Protein AF-A0A7W9HRI3-F1 (afdb_monomer_lite)

Secondary structure (DSSP, 8-state):
---------PPP----TT--HHHHHHHHHHHHT-HHHHHHHHHHHHHH-GGGHHHHHHHHHHHHHHHHHHHHHHHHHHHHHHHHHHHTTT--S---TTHHHHHHHHHHHTTS-EEHHHHHHHTTT-TTHHHHHT-TTTEEEETTEEEE-HHHHHHHHHHHHHHHHHHHHH-SS-----PPP-SSGGGG--S-SSHHHHHHHH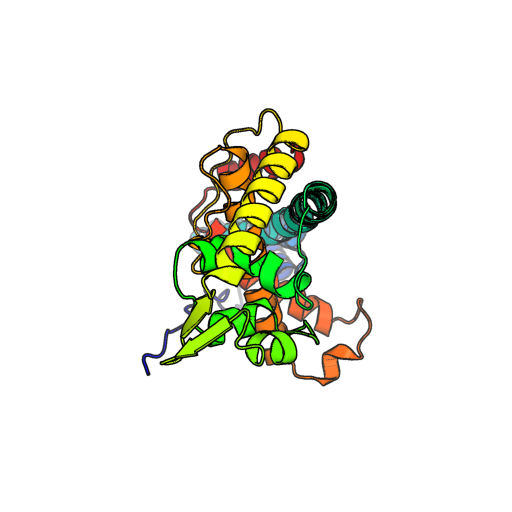HHHHHHHHHHHHHHHHHHH-GGGGGS-TT-HHHHHHHHHHHHHHTGGGTTS-HHHHHHHHHHHHT-

Foldseek 3Di:
DDDDPPPQPDLDPDPDPDADPLQVQLVVCLLLLVLVSNLVSLVVSCVVDVVCNVSSVVSNLLSLLLVLLVLLLVLLVVPQVQLVVQLVVQDDDDDDPPCVLLLLCLQPQLVDWDALVLSCLLCVPPPCSVVQCPDPQAWDADPRIIHGDPVNSVRSLSSLVSSVVSLCVVCVPAPDADFFQDPGRLSSGHSDDDPSSNVNSSSVRLNSQLVNQLVVLDVVVDDVCVPDDCPDSSVSSSSSSSSSRSSVRVSVPDSVSSVVNSVSSVVD

Structure (mmCIF, N/CA/C/O backbone):
data_AF-A0A7W9HRI3-F1
#
_entry.id   AF-A0A7W9HRI3-F1
#
loop_
_atom_site.group_PDB
_atom_site.id
_atom_site.type_symbol
_atom_site.label_atom_id
_atom_site.label_alt_id
_atom_site.label_comp_id
_atom_site.label_asym_id
_atom_site.label_entity_id
_atom_site.label_seq_id
_atom_site.pdbx_PDB_ins_code
_atom_site.Cartn_x
_atom_site.Cartn_y
_atom_site.Cartn_z
_atom_site.occupancy
_atom_site.B_iso_or_equiv
_atom_site.auth_seq_id
_atom_site.auth_comp_id
_atom_site.auth_asym_id
_atom_site.auth_atom_id
_atom_site.pdbx_PDB_model_num
ATOM 1 N N . MET A 1 1 ? -19.113 -16.493 -7.441 1.00 36.66 1 MET A N 1
ATOM 2 C CA . MET A 1 1 ? -17.734 -16.907 -7.778 1.00 36.66 1 MET A CA 1
ATOM 3 C C . MET A 1 1 ? -17.390 -16.339 -9.143 1.00 36.66 1 MET A C 1
ATOM 5 O O . MET A 1 1 ? -17.663 -16.964 -10.157 1.00 36.66 1 MET A O 1
ATOM 9 N N . THR A 1 2 ? -16.882 -15.112 -9.167 1.00 31.69 2 THR A N 1
ATOM 10 C CA . THR A 1 2 ? -16.548 -14.381 -10.394 1.00 31.69 2 THR A CA 1
ATOM 11 C C . THR A 1 2 ? -15.028 -14.337 -10.466 1.00 31.69 2 THR A C 1
ATOM 13 O O . THR A 1 2 ? -14.384 -13.720 -9.624 1.00 31.69 2 THR A O 1
ATOM 16 N N . SER A 1 3 ? -14.457 -15.095 -11.401 1.00 28.81 3 SER A N 1
ATOM 17 C CA . SER A 1 3 ? -13.013 -15.180 -11.622 1.00 28.81 3 SER A CA 1
ATOM 18 C C . SER A 1 3 ? -12.520 -13.859 -12.211 1.00 28.81 3 SER A C 1
ATOM 20 O O . SER A 1 3 ? -12.880 -13.504 -13.332 1.00 28.81 3 SER A O 1
ATOM 22 N N . VAL A 1 4 ? -11.723 -13.116 -11.443 1.00 34.19 4 VAL A N 1
ATOM 23 C CA . VAL A 1 4 ? -10.997 -11.943 -11.935 1.00 34.19 4 VAL A CA 1
ATOM 24 C C . VAL A 1 4 ? -9.776 -12.458 -12.691 1.00 34.19 4 VAL A C 1
ATOM 26 O O . VAL A 1 4 ? -8.845 -12.997 -12.096 1.00 34.19 4 VAL A O 1
ATOM 29 N N . HIS A 1 5 ? -9.796 -12.335 -14.018 1.00 30.67 5 HIS A N 1
ATOM 30 C CA . HIS A 1 5 ? -8.610 -12.529 -14.845 1.00 30.67 5 HIS A CA 1
ATOM 31 C C . HIS A 1 5 ? -7.593 -11.434 -14.512 1.00 30.67 5 HIS A C 1
ATOM 33 O O . HIS A 1 5 ? -7.746 -10.277 -14.896 1.00 30.67 5 HIS A O 1
ATOM 39 N N . SER A 1 6 ? -6.551 -11.815 -13.777 1.00 34.97 6 SER A N 1
ATOM 40 C CA . SER A 1 6 ? -5.343 -11.019 -13.601 1.00 34.97 6 SER A CA 1
ATOM 41 C C . SER A 1 6 ? -4.600 -10.977 -14.937 1.00 34.97 6 SER A C 1
ATOM 43 O O . SER A 1 6 ? -3.830 -11.881 -15.252 1.00 34.97 6 SER A O 1
ATOM 45 N N . SER A 1 7 ? -4.847 -9.952 -15.755 1.00 37.53 7 SER A N 1
ATOM 46 C CA . SER A 1 7 ? -4.026 -9.659 -16.930 1.00 37.53 7 SER A CA 1
ATOM 47 C C . SER A 1 7 ? -2.702 -9.043 -16.468 1.00 37.53 7 SER A C 1
ATOM 49 O O . SER A 1 7 ? -2.492 -7.830 -16.548 1.00 37.53 7 SER A O 1
ATOM 51 N N . GLY A 1 8 ? -1.815 -9.873 -15.918 1.00 39.50 8 GLY A N 1
ATOM 52 C CA . GLY A 1 8 ? -0.405 -9.522 -15.831 1.00 39.50 8 GLY A CA 1
ATOM 53 C C . GLY A 1 8 ? 0.098 -9.324 -17.257 1.00 39.50 8 GLY A C 1
ATOM 54 O O . GLY A 1 8 ? 0.067 -10.260 -18.050 1.00 39.50 8 GLY A O 1
ATOM 55 N N . GLN A 1 9 ? 0.490 -8.102 -17.620 1.00 46.34 9 GLN A N 1
ATOM 56 C CA . GLN A 1 9 ? 1.250 -7.876 -18.849 1.00 46.34 9 GLN A CA 1
ATOM 57 C C . GLN A 1 9 ? 2.615 -8.540 -18.662 1.00 46.34 9 GLN A C 1
ATOM 59 O O . GLN A 1 9 ? 3.546 -7.941 -18.128 1.00 46.34 9 GLN A O 1
ATOM 64 N N . GLU A 1 10 ? 2.701 -9.813 -19.036 1.00 51.59 10 GLU A N 1
ATOM 65 C CA . GLU A 1 10 ? 3.968 -10.503 -19.222 1.00 51.59 10 GLU A CA 1
ATOM 66 C C . GLU A 1 10 ? 4.719 -9.848 -20.384 1.00 51.59 10 GLU A C 1
ATOM 68 O O . GLU A 1 10 ? 4.140 -9.533 -21.427 1.00 51.59 10 GLU A O 1
ATOM 73 N N . VAL A 1 11 ? 6.027 -9.655 -20.215 1.00 52.38 11 VAL A N 1
ATOM 74 C CA . VAL A 1 11 ? 6.910 -9.348 -21.344 1.00 52.38 11 VAL A CA 1
ATOM 75 C C . VAL A 1 11 ? 6.835 -10.543 -22.310 1.00 52.38 11 VAL A C 1
ATOM 77 O O . VAL A 1 11 ? 7.080 -11.668 -21.864 1.00 52.38 11 VAL A O 1
ATOM 80 N N . PRO A 1 12 ? 6.499 -10.351 -23.602 1.00 47.94 12 PRO A N 1
ATOM 81 C CA . PRO A 1 12 ? 6.323 -11.456 -24.542 1.00 47.94 12 PRO A CA 1
ATOM 82 C C . PRO A 1 12 ? 7.569 -12.349 -24.610 1.00 47.94 12 PRO A C 1
ATOM 84 O O . PRO A 1 12 ? 8.671 -11.875 -24.890 1.00 47.94 12 PRO A O 1
ATOM 87 N N . ARG A 1 13 ? 7.396 -13.651 -24.356 1.00 51.19 13 ARG A N 1
ATOM 88 C CA . ARG A 1 13 ? 8.429 -14.687 -24.520 1.00 51.19 13 ARG A CA 1
ATOM 89 C C . ARG A 1 13 ? 8.288 -15.366 -25.885 1.00 51.19 13 ARG A C 1
ATOM 91 O O . ARG A 1 13 ? 7.988 -16.553 -25.959 1.00 51.19 13 ARG A O 1
ATOM 98 N N . GLU A 1 14 ? 8.466 -14.621 -26.971 1.00 48.69 14 GLU A N 1
ATOM 99 C CA . GLU A 1 14 ? 8.704 -15.245 -28.278 1.00 48.69 14 GLU A CA 1
ATOM 100 C C . GLU A 1 14 ? 10.173 -15.680 -28.377 1.00 48.69 14 GLU A C 1
ATOM 102 O O . GLU A 1 14 ? 11.072 -15.024 -27.851 1.00 48.69 14 GLU A O 1
ATOM 107 N N . ILE A 1 15 ? 10.423 -16.832 -29.001 1.00 49.91 15 ILE A N 1
ATOM 108 C CA . ILE A 1 15 ? 11.776 -17.331 -29.276 1.00 49.91 15 ILE A CA 1
ATOM 109 C C . ILE A 1 15 ? 12.336 -16.464 -30.410 1.00 49.91 15 ILE A C 1
ATOM 111 O O . ILE A 1 15 ? 12.066 -16.706 -31.583 1.00 49.91 15 ILE A O 1
ATOM 115 N N . ASP A 1 16 ? 13.042 -15.399 -30.034 1.00 52.06 16 ASP A N 1
ATOM 116 C CA . ASP A 1 16 ? 13.221 -14.221 -30.884 1.00 52.06 16 ASP A CA 1
ATOM 117 C C . ASP A 1 16 ? 14.617 -14.173 -31.532 1.00 52.06 16 ASP A C 1
ATOM 119 O O . ASP A 1 16 ? 15.599 -13.682 -30.963 1.00 52.06 16 ASP A O 1
ATOM 123 N N . ILE A 1 17 ? 14.718 -14.720 -32.745 1.00 51.00 17 ILE A N 1
ATOM 124 C CA . ILE A 1 17 ? 15.903 -14.611 -33.606 1.00 51.00 17 ILE A CA 1
ATOM 125 C C . ILE A 1 17 ? 15.923 -13.183 -34.181 1.00 51.00 17 ILE A C 1
ATOM 127 O O . ILE A 1 17 ? 15.528 -12.962 -35.321 1.00 51.00 17 ILE A O 1
ATOM 131 N N . GLY A 1 18 ? 16.329 -12.195 -33.379 1.00 70.88 18 GLY A N 1
ATOM 132 C CA . GLY A 1 18 ? 16.354 -10.794 -33.826 1.00 70.88 18 GLY A CA 1
ATOM 133 C C . GLY A 1 18 ? 16.528 -9.717 -32.754 1.00 70.88 18 GLY A C 1
ATOM 134 O O . GLY A 1 18 ? 16.772 -8.566 -33.101 1.00 70.88 18 GLY A O 1
ATOM 135 N N . ARG A 1 19 ? 16.442 -10.047 -31.458 1.00 82.44 19 ARG A N 1
ATOM 136 C CA . ARG A 1 19 ? 16.597 -9.045 -30.388 1.00 82.44 19 ARG A CA 1
ATOM 137 C C . ARG A 1 19 ? 18.050 -8.627 -30.182 1.00 82.44 19 ARG A C 1
ATOM 139 O O . ARG A 1 19 ? 18.962 -9.454 -30.213 1.00 82.44 19 ARG A O 1
ATOM 146 N N . SER A 1 20 ? 18.255 -7.341 -29.901 1.00 89.00 20 SER A N 1
ATOM 147 C CA . SER A 1 20 ? 19.578 -6.808 -29.578 1.00 89.00 20 SER A CA 1
ATOM 148 C C . SER A 1 20 ? 20.121 -7.405 -28.265 1.00 89.00 20 SER A C 1
ATOM 150 O O . SER A 1 20 ? 19.350 -7.771 -27.370 1.00 89.00 20 SER A O 1
ATOM 152 N N . PRO A 1 21 ? 21.453 -7.476 -28.084 1.00 92.25 21 PRO A N 1
ATOM 153 C CA . PRO A 1 21 ? 22.048 -7.879 -26.809 1.00 92.25 21 PRO A CA 1
ATOM 154 C C . PRO A 1 21 ? 21.566 -7.031 -25.622 1.00 92.25 21 PRO A C 1
ATOM 156 O O . PRO A 1 21 ? 21.370 -7.564 -24.529 1.00 92.25 21 PRO A O 1
ATOM 159 N N . ALA A 1 22 ? 21.326 -5.732 -25.841 1.00 93.06 22 ALA A N 1
ATOM 160 C CA . ALA A 1 22 ? 20.782 -4.826 -24.832 1.00 93.06 22 ALA A CA 1
ATOM 161 C C . ALA A 1 22 ? 19.367 -5.239 -24.397 1.00 93.06 22 ALA A C 1
ATOM 163 O O . ALA A 1 22 ? 19.086 -5.276 -23.202 1.00 93.06 22 ALA A O 1
ATOM 164 N N . TRP A 1 23 ? 18.504 -5.646 -25.334 1.00 93.50 23 TRP A N 1
ATOM 165 C CA . TRP A 1 23 ? 17.169 -6.153 -25.007 1.00 93.50 23 TRP A CA 1
ATOM 166 C C . TRP A 1 23 ? 17.226 -7.389 -24.102 1.00 93.50 23 TRP A C 1
ATOM 168 O O . TRP A 1 23 ? 16.576 -7.434 -23.057 1.00 93.50 23 TRP A O 1
ATOM 178 N N . LEU A 1 24 ? 18.041 -8.382 -24.473 1.00 93.75 24 LEU A N 1
ATOM 179 C CA . LEU A 1 24 ? 18.195 -9.619 -23.698 1.00 93.75 24 LEU A CA 1
ATOM 180 C C . LEU A 1 24 ? 18.782 -9.354 -22.304 1.00 93.75 24 LEU A C 1
ATOM 182 O O . LEU A 1 24 ? 18.390 -9.997 -21.328 1.00 93.75 24 LEU A O 1
ATOM 186 N N . ALA A 1 25 ? 19.707 -8.395 -22.195 1.00 95.44 25 ALA A N 1
ATOM 187 C CA . ALA A 1 25 ? 20.228 -7.943 -20.911 1.00 95.44 25 ALA A CA 1
ATOM 188 C C . ALA A 1 25 ? 19.129 -7.286 -20.060 1.00 95.44 25 ALA A C 1
ATOM 190 O O . ALA A 1 25 ? 18.996 -7.625 -18.885 1.00 95.44 25 ALA A O 1
ATOM 191 N N . GLY A 1 26 ? 18.301 -6.421 -20.653 1.00 95.69 26 GLY A N 1
ATOM 192 C CA . GLY A 1 26 ? 17.166 -5.789 -19.978 1.00 95.69 26 GLY A CA 1
ATOM 193 C C . GLY A 1 26 ? 16.162 -6.805 -19.445 1.00 95.69 26 GLY A C 1
ATOM 194 O O . GLY A 1 26 ? 15.811 -6.755 -18.268 1.00 95.69 26 GLY A O 1
ATOM 195 N N . GLN A 1 27 ? 15.780 -7.793 -20.260 1.00 95.25 27 GLN A N 1
ATOM 196 C CA . GLN A 1 27 ? 14.871 -8.864 -19.845 1.00 95.25 27 GLN A CA 1
ATOM 197 C C . GLN A 1 27 ? 15.439 -9.674 -18.677 1.00 95.25 27 GLN A C 1
ATOM 199 O O . GLN A 1 27 ? 14.740 -9.910 -17.696 1.00 95.25 27 GLN A O 1
ATOM 204 N N . ARG A 1 28 ? 16.727 -10.036 -18.730 1.00 95.62 28 ARG A N 1
ATOM 205 C CA . ARG A 1 28 ? 17.387 -10.748 -17.628 1.00 95.62 28 ARG A CA 1
ATOM 206 C C . ARG A 1 28 ? 17.357 -9.941 -16.330 1.00 95.62 28 ARG A C 1
ATOM 208 O O . ARG A 1 28 ? 17.013 -10.487 -15.288 1.00 95.62 28 ARG A O 1
ATOM 215 N N . ARG A 1 29 ? 17.698 -8.650 -16.384 1.00 96.62 29 ARG A N 1
ATOM 216 C CA . ARG A 1 29 ? 17.666 -7.771 -15.203 1.00 96.62 29 ARG A CA 1
ATOM 217 C C . ARG A 1 29 ? 16.254 -7.596 -14.660 1.00 96.62 29 ARG A C 1
ATOM 219 O O . ARG A 1 29 ? 16.061 -7.625 -13.450 1.00 96.62 29 ARG A O 1
ATOM 226 N N . TYR A 1 30 ? 15.269 -7.492 -15.546 1.00 96.31 30 TYR A N 1
ATOM 227 C CA . TYR A 1 30 ? 13.862 -7.446 -15.171 1.00 96.31 30 TYR A CA 1
ATOM 228 C C . TYR A 1 30 ? 13.420 -8.744 -14.481 1.00 96.31 30 TYR A C 1
ATOM 230 O O . TYR A 1 30 ? 12.713 -8.710 -13.477 1.00 96.31 30 TYR A O 1
ATOM 238 N N . ASP A 1 31 ? 13.862 -9.904 -14.966 1.00 94.25 31 ASP A N 1
ATOM 239 C CA . ASP A 1 31 ? 13.573 -11.196 -14.338 1.00 94.25 31 ASP A CA 1
ATOM 240 C C . ASP A 1 31 ? 14.228 -11.330 -12.952 1.00 94.25 31 ASP A C 1
ATOM 242 O O . ASP A 1 31 ? 13.607 -11.865 -12.031 1.00 94.25 31 ASP A O 1
ATOM 246 N N . GLU A 1 32 ? 15.441 -10.790 -12.794 1.00 93.75 32 GLU A N 1
ATOM 247 C CA . GLU A 1 32 ? 16.213 -10.749 -11.543 1.00 93.75 32 GLU A CA 1
ATOM 248 C C . GLU A 1 32 ? 15.683 -9.742 -10.505 1.00 93.75 32 GLU A C 1
ATOM 250 O O . GLU A 1 32 ? 16.091 -9.812 -9.344 1.00 93.75 32 GLU A O 1
ATOM 255 N N . GLY A 1 33 ? 14.798 -8.822 -10.900 1.00 95.50 33 GLY A N 1
ATOM 256 C CA . GLY A 1 33 ? 14.315 -7.732 -10.045 1.00 95.50 33 GLY A CA 1
ATOM 257 C C . GLY A 1 33 ? 15.259 -6.527 -9.952 1.00 95.50 33 GLY A C 1
ATOM 258 O O . GLY A 1 33 ? 15.063 -5.652 -9.114 1.00 95.50 33 GLY A O 1
ATOM 259 N N . ASP A 1 34 ? 16.280 -6.450 -10.809 1.00 96.50 34 ASP A N 1
ATOM 260 C CA . ASP A 1 34 ? 17.172 -5.291 -10.901 1.00 96.50 34 ASP A CA 1
ATOM 261 C C . ASP A 1 34 ? 16.561 -4.237 -11.836 1.00 96.50 34 ASP A C 1
ATOM 263 O O . ASP A 1 34 ? 16.918 -4.095 -13.010 1.00 96.50 34 ASP A O 1
ATOM 267 N N . TRP A 1 35 ? 15.562 -3.525 -11.313 1.00 97.94 35 TRP A N 1
ATOM 268 C CA . TRP A 1 35 ? 14.686 -2.660 -12.101 1.00 97.94 35 TRP A CA 1
ATOM 269 C C . TRP A 1 35 ? 15.412 -1.503 -12.786 1.00 97.94 35 TRP A C 1
ATOM 271 O O . TRP A 1 35 ? 15.126 -1.197 -13.943 1.00 97.94 35 TRP A O 1
ATOM 281 N N . ARG A 1 36 ? 16.381 -0.875 -12.108 1.00 97.50 36 ARG A N 1
ATOM 282 C CA . ARG A 1 36 ? 17.138 0.255 -12.671 1.00 97.50 36 ARG A CA 1
ATOM 283 C C . ARG A 1 36 ? 18.148 -0.205 -13.721 1.00 97.50 36 ARG A C 1
ATOM 285 O O . ARG A 1 36 ? 18.306 0.479 -14.733 1.00 97.50 36 ARG A O 1
ATOM 292 N N . ALA A 1 37 ? 18.773 -1.373 -13.548 1.00 97.56 37 ALA A N 1
ATOM 293 C CA . ALA A 1 37 ? 19.600 -1.951 -14.606 1.00 97.56 37 ALA A CA 1
ATOM 294 C C . ALA A 1 37 ? 18.755 -2.392 -15.813 1.00 97.56 37 ALA A C 1
ATOM 296 O O . ALA A 1 37 ? 19.165 -2.178 -16.955 1.00 97.56 37 ALA A O 1
ATOM 297 N N . ALA A 1 38 ? 17.566 -2.958 -15.581 1.00 97.69 38 ALA A N 1
ATOM 298 C CA . ALA A 1 38 ? 16.626 -3.305 -16.646 1.00 97.69 38 ALA A CA 1
ATOM 299 C C . ALA A 1 38 ? 16.212 -2.068 -17.454 1.00 97.69 38 ALA A C 1
ATOM 301 O O . ALA A 1 38 ? 16.316 -2.068 -18.678 1.00 97.69 38 ALA A O 1
ATOM 302 N N . GLU A 1 39 ? 15.826 -0.990 -16.766 1.00 96.75 39 GLU A N 1
ATOM 303 C CA . GLU A 1 39 ? 15.472 0.293 -17.377 1.00 96.75 39 GLU A CA 1
ATOM 304 C C . GLU A 1 39 ? 16.615 0.844 -18.246 1.00 96.75 39 GLU A C 1
ATOM 306 O O . GLU A 1 39 ? 16.395 1.248 -19.389 1.00 96.75 39 GLU A O 1
ATOM 311 N N . HIS A 1 40 ? 17.850 0.825 -17.735 1.00 96.88 40 HIS A N 1
ATOM 312 C CA . HIS A 1 40 ? 19.025 1.260 -18.491 1.00 96.88 40 HIS A CA 1
ATOM 313 C C . HIS A 1 40 ? 19.201 0.459 -19.789 1.00 96.88 40 HIS A C 1
ATOM 315 O O . HIS A 1 40 ? 19.328 1.049 -20.859 1.00 96.88 40 HIS A O 1
ATOM 321 N N . HIS A 1 41 ? 19.142 -0.871 -19.712 1.00 96.56 41 HIS A N 1
ATOM 322 C CA . HIS A 1 41 ? 19.304 -1.735 -20.878 1.00 96.56 41 HIS A CA 1
ATOM 323 C C . HIS A 1 41 ? 18.166 -1.608 -21.897 1.00 96.56 41 HIS A C 1
ATOM 325 O O . HIS A 1 41 ? 18.434 -1.601 -23.098 1.00 96.56 41 HIS A O 1
ATOM 331 N N . PHE A 1 42 ? 16.913 -1.465 -21.454 1.00 95.31 42 PHE A N 1
ATOM 332 C CA . PHE A 1 42 ? 15.792 -1.232 -22.369 1.00 95.31 42 PHE A CA 1
ATOM 333 C C . PHE A 1 42 ? 15.896 0.119 -23.078 1.00 95.31 42 PHE A C 1
ATOM 335 O O . PHE A 1 42 ? 15.584 0.201 -24.264 1.00 95.31 42 PHE A O 1
ATOM 342 N N . ARG A 1 43 ? 16.401 1.158 -22.399 1.00 94.75 43 ARG A N 1
ATOM 343 C CA . ARG A 1 43 ? 16.689 2.452 -23.031 1.00 94.75 43 ARG A CA 1
ATOM 344 C C . ARG A 1 43 ? 17.748 2.318 -24.127 1.00 94.75 43 ARG A C 1
ATOM 346 O O . ARG A 1 43 ? 17.509 2.772 -25.238 1.00 94.75 43 ARG A O 1
ATOM 353 N N . THR A 1 44 ? 18.860 1.636 -23.851 1.00 94.06 44 THR A N 1
ATOM 354 C CA . THR A 1 44 ? 19.891 1.366 -24.868 1.00 94.06 44 THR A CA 1
ATOM 355 C C . THR A 1 44 ? 19.327 0.562 -26.042 1.00 94.06 44 THR A C 1
ATOM 357 O O . THR A 1 44 ? 19.565 0.896 -27.196 1.00 94.06 44 THR A O 1
ATOM 360 N N . ALA A 1 45 ? 18.507 -0.459 -25.774 1.00 92.31 45 ALA A N 1
ATOM 361 C CA . ALA A 1 45 ? 17.896 -1.264 -26.831 1.00 92.31 45 ALA A CA 1
ATOM 362 C C . ALA A 1 45 ? 16.970 -0.449 -27.755 1.00 92.31 45 ALA A C 1
ATOM 364 O O . ALA A 1 45 ? 16.922 -0.721 -28.952 1.00 92.31 45 ALA A O 1
ATOM 365 N N . LEU A 1 46 ? 16.251 0.541 -27.213 1.00 91.75 46 LEU A N 1
ATOM 366 C CA . LEU A 1 46 ? 15.403 1.459 -27.982 1.00 91.75 46 LEU A CA 1
ATOM 367 C C . LEU A 1 46 ? 16.197 2.387 -28.908 1.00 91.75 46 LEU A C 1
ATOM 369 O O . LEU A 1 46 ? 15.693 2.763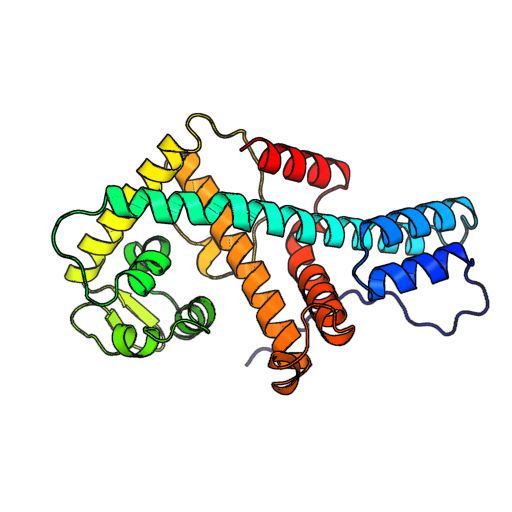 -29.966 1.00 91.75 46 LEU A O 1
ATOM 373 N N . GLU A 1 47 ? 17.402 2.778 -28.498 1.00 89.75 47 GLU A N 1
ATOM 374 C CA . GLU A 1 47 ? 18.308 3.602 -29.302 1.00 89.75 47 GLU A CA 1
ATOM 375 C C . GLU A 1 47 ? 18.904 2.793 -30.467 1.00 89.75 47 GLU A C 1
ATOM 377 O O . GLU A 1 47 ? 19.010 3.312 -31.580 1.00 89.75 47 GLU A O 1
ATOM 382 N N . ASP A 1 48 ? 19.223 1.516 -30.227 1.00 87.50 48 ASP A N 1
ATOM 383 C CA . ASP A 1 48 ? 19.867 0.621 -31.198 1.00 87.50 48 ASP A CA 1
ATOM 384 C C . ASP A 1 48 ? 18.907 0.051 -32.261 1.00 87.50 48 ASP A C 1
ATOM 386 O O . ASP A 1 48 ? 19.316 -0.176 -33.402 1.00 87.50 48 ASP A O 1
ATOM 390 N N . ASP A 1 49 ? 17.641 -0.201 -31.909 1.00 82.38 49 ASP A N 1
ATOM 391 C CA . ASP A 1 49 ? 16.633 -0.768 -32.818 1.00 82.38 49 ASP A CA 1
ATOM 392 C C . ASP A 1 49 ? 15.290 -0.013 -32.750 1.00 82.38 49 ASP A C 1
ATOM 394 O O . ASP A 1 49 ? 14.348 -0.426 -32.057 1.00 82.38 49 ASP A O 1
ATOM 398 N N . PRO A 1 50 ? 15.144 1.071 -33.536 1.00 74.88 50 PRO A N 1
ATOM 399 C CA . PRO A 1 50 ? 13.890 1.812 -33.636 1.00 74.88 50 PRO A CA 1
ATOM 400 C C . PRO A 1 50 ? 12.711 0.975 -34.162 1.00 74.88 50 PRO A C 1
ATOM 402 O O . PRO A 1 50 ? 11.559 1.353 -33.944 1.00 74.88 50 PRO A O 1
ATOM 405 N N . GLY A 1 51 ? 12.965 -0.154 -34.839 1.00 75.88 51 GLY A N 1
ATOM 406 C CA . GLY A 1 51 ? 11.923 -1.063 -35.329 1.00 75.88 51 GLY A CA 1
ATOM 407 C C . GLY A 1 51 ? 11.135 -1.733 -34.199 1.00 75.88 51 GLY A C 1
ATOM 408 O O . GLY A 1 51 ? 9.964 -2.067 -34.375 1.00 75.88 51 GLY A O 1
ATOM 409 N N . SER A 1 52 ? 11.736 -1.834 -33.010 1.00 81.31 52 SER A N 1
ATOM 410 C CA . SER A 1 52 ? 11.142 -2.413 -31.801 1.00 81.31 52 SER A CA 1
ATOM 411 C C . SER A 1 52 ? 10.532 -1.375 -30.846 1.00 81.31 52 SER A C 1
ATOM 413 O O . SER A 1 52 ? 10.198 -1.711 -29.704 1.00 81.31 52 SER A O 1
ATOM 415 N N . ARG A 1 53 ? 10.356 -0.119 -31.287 1.00 86.00 53 ARG A N 1
ATOM 416 C CA . ARG A 1 53 ? 10.029 1.029 -30.422 1.00 86.00 53 ARG A CA 1
ATOM 417 C C . ARG A 1 53 ? 8.852 0.798 -29.472 1.00 86.00 53 ARG A C 1
ATOM 419 O O . ARG A 1 53 ? 9.004 0.996 -28.275 1.00 86.00 53 ARG A O 1
ATOM 426 N N . ALA A 1 54 ? 7.713 0.319 -29.970 1.00 85.88 54 ALA A N 1
ATOM 427 C CA . ALA A 1 54 ? 6.530 0.114 -29.129 1.00 85.88 54 ALA A CA 1
ATOM 428 C C . ALA A 1 54 ? 6.765 -0.926 -28.013 1.00 85.88 54 ALA A C 1
ATOM 430 O O . ALA A 1 54 ? 6.342 -0.731 -26.876 1.00 85.88 54 ALA A O 1
ATOM 431 N N . SER A 1 55 ? 7.471 -2.022 -28.318 1.00 87.25 55 SER A N 1
ATOM 432 C CA . SER A 1 55 ? 7.799 -3.053 -27.321 1.00 87.25 55 SER A CA 1
ATOM 433 C C . SER A 1 55 ? 8.840 -2.564 -26.315 1.00 87.25 55 SER A C 1
ATOM 435 O O . SER A 1 55 ? 8.737 -2.875 -25.131 1.00 87.25 55 SER A O 1
ATOM 437 N N . GLY A 1 56 ? 9.827 -1.784 -26.765 1.00 90.31 56 GLY A N 1
ATOM 438 C CA . GLY A 1 56 ? 10.838 -1.201 -25.883 1.00 90.31 56 GLY A CA 1
ATOM 439 C C . GLY A 1 56 ? 10.293 -0.110 -24.976 1.00 90.31 56 GLY A C 1
ATOM 440 O O . GLY A 1 56 ? 10.649 -0.093 -23.805 1.00 90.31 56 GLY A O 1
ATOM 441 N N . GLU A 1 57 ? 9.392 0.745 -25.461 1.00 93.75 57 GLU A N 1
ATOM 442 C CA . GLU A 1 57 ? 8.739 1.765 -24.635 1.00 93.75 57 GLU A CA 1
ATOM 443 C C . GLU A 1 57 ? 7.892 1.106 -23.537 1.00 93.75 57 GLU A C 1
ATOM 445 O O . GLU A 1 57 ? 7.979 1.506 -22.378 1.00 93.75 57 GLU A O 1
ATOM 450 N N . LEU A 1 58 ? 7.161 0.033 -23.867 1.00 95.00 58 LEU A N 1
ATOM 451 C CA . LEU A 1 58 ? 6.407 -0.746 -22.883 1.00 95.00 58 LEU A CA 1
ATOM 452 C C . LEU A 1 58 ? 7.320 -1.428 -21.850 1.00 95.00 58 LEU A C 1
ATOM 454 O O . LEU A 1 58 ? 7.037 -1.373 -20.655 1.00 95.00 58 LEU A O 1
ATOM 458 N N . ALA A 1 59 ? 8.410 -2.067 -22.286 1.00 95.38 59 ALA A N 1
ATOM 459 C CA . ALA A 1 59 ? 9.353 -2.729 -21.382 1.00 95.38 59 ALA A CA 1
ATOM 460 C C . ALA A 1 59 ? 10.071 -1.726 -20.462 1.00 95.38 59 ALA A C 1
ATOM 462 O O . ALA A 1 59 ? 10.237 -1.981 -19.266 1.00 95.38 59 ALA A O 1
ATOM 463 N N . LEU A 1 60 ? 10.447 -0.566 -21.007 1.00 95.94 60 LEU A N 1
ATOM 464 C CA . LEU A 1 60 ? 11.050 0.534 -20.266 1.00 95.94 60 LEU A CA 1
ATOM 465 C C . LEU A 1 60 ? 10.089 1.085 -19.206 1.00 95.94 60 LEU A C 1
ATOM 467 O O . LEU A 1 60 ? 10.480 1.223 -18.046 1.00 95.94 60 LEU A O 1
ATOM 471 N N . ASP A 1 61 ? 8.833 1.356 -19.577 1.00 97.62 61 ASP A N 1
ATOM 472 C CA . ASP A 1 61 ? 7.819 1.830 -18.632 1.00 97.62 61 ASP A CA 1
ATOM 473 C C . ASP A 1 61 ? 7.524 0.791 -17.541 1.00 97.62 61 ASP A C 1
ATOM 475 O O . ASP A 1 61 ? 7.479 1.133 -16.358 1.00 97.62 61 ASP A O 1
ATOM 479 N N . ALA A 1 62 ? 7.411 -0.489 -17.908 1.00 97.88 62 ALA A N 1
ATOM 480 C CA . ALA A 1 62 ? 7.196 -1.572 -16.955 1.00 97.88 62 ALA A CA 1
ATOM 481 C C . ALA A 1 62 ? 8.352 -1.694 -15.947 1.00 97.88 62 ALA A C 1
ATOM 483 O O . ALA A 1 62 ? 8.103 -1.848 -14.749 1.00 97.88 62 ALA A O 1
ATOM 484 N N . ALA A 1 63 ? 9.607 -1.603 -16.405 1.00 98.38 63 ALA A N 1
ATOM 485 C CA . ALA A 1 63 ? 10.780 -1.595 -15.530 1.00 98.38 63 ALA A CA 1
ATOM 486 C C . ALA A 1 63 ? 10.773 -0.382 -14.591 1.00 98.38 63 ALA A C 1
ATOM 488 O O . ALA A 1 63 ? 10.994 -0.533 -13.389 1.00 98.38 63 ALA A O 1
ATOM 489 N N . ASN A 1 64 ? 10.441 0.801 -15.111 1.00 98.56 64 ASN A N 1
ATOM 490 C CA . ASN A 1 64 ? 10.345 2.016 -14.314 1.00 98.56 64 ASN A CA 1
ATOM 491 C C . ASN A 1 64 ? 9.234 1.928 -13.248 1.00 98.56 64 ASN A C 1
ATOM 493 O O . ASN A 1 64 ? 9.480 2.275 -12.097 1.00 98.56 64 ASN A O 1
ATOM 497 N N . ALA A 1 65 ? 8.053 1.392 -13.579 1.00 98.50 65 ALA A N 1
ATOM 498 C CA . ALA A 1 65 ? 6.960 1.194 -12.623 1.00 98.50 65 ALA A CA 1
ATOM 499 C C . ALA A 1 65 ? 7.337 0.217 -11.495 1.00 98.50 65 ALA A C 1
ATOM 501 O O . ALA A 1 65 ? 6.979 0.442 -10.336 1.00 98.50 65 ALA A O 1
ATOM 502 N N . CYS A 1 66 ? 8.079 -0.852 -11.813 1.00 98.69 66 CYS A N 1
ATOM 503 C CA . CYS A 1 66 ? 8.593 -1.792 -10.810 1.00 98.69 66 CYS A CA 1
ATOM 504 C C . CYS A 1 66 ? 9.658 -1.135 -9.923 1.00 98.69 66 CYS A C 1
ATOM 506 O O . CYS A 1 66 ? 9.611 -1.286 -8.703 1.00 98.69 66 CYS A O 1
ATOM 508 N N . ALA A 1 67 ? 10.554 -0.330 -10.506 1.00 98.50 67 ALA A N 1
ATOM 509 C CA . ALA A 1 67 ? 11.516 0.457 -9.740 1.00 98.50 67 ALA A CA 1
ATOM 510 C C . ALA A 1 67 ? 10.811 1.419 -8.771 1.00 98.50 67 ALA A C 1
ATOM 512 O O . ALA A 1 67 ? 11.184 1.505 -7.604 1.00 98.50 67 ALA A O 1
ATOM 513 N N . THR A 1 68 ? 9.750 2.095 -9.225 1.00 98.56 68 THR A N 1
ATOM 514 C CA . THR A 1 68 ? 8.914 2.944 -8.369 1.00 98.56 68 THR A CA 1
ATOM 515 C C . THR A 1 68 ? 8.281 2.147 -7.235 1.00 98.56 68 THR A C 1
ATOM 517 O O . THR A 1 68 ? 8.358 2.586 -6.093 1.00 98.56 68 THR A O 1
ATOM 520 N N . ALA A 1 69 ? 7.706 0.971 -7.506 1.00 98.50 69 ALA A N 1
ATOM 521 C CA . ALA A 1 69 ? 7.123 0.130 -6.460 1.00 98.50 69 ALA A CA 1
ATOM 522 C C . ALA A 1 69 ? 8.150 -0.258 -5.385 1.00 98.50 69 ALA A C 1
ATOM 524 O O . ALA A 1 69 ? 7.860 -0.136 -4.192 1.00 98.50 69 ALA A O 1
ATOM 525 N N . ALA A 1 70 ? 9.350 -0.668 -5.803 1.00 98.31 70 ALA A N 1
ATOM 526 C CA . ALA A 1 70 ? 10.445 -1.028 -4.907 1.00 98.31 70 ALA A CA 1
ATOM 527 C C . ALA A 1 70 ? 10.923 0.170 -4.066 1.00 98.31 70 ALA A C 1
ATOM 529 O O . ALA A 1 70 ? 11.080 0.059 -2.851 1.00 98.31 70 ALA A O 1
ATOM 530 N N . GLU A 1 71 ? 11.109 1.337 -4.685 1.00 98.44 71 GLU A N 1
ATOM 531 C CA . GLU A 1 71 ? 11.556 2.550 -3.990 1.00 98.44 71 GLU A CA 1
ATOM 532 C C . GLU A 1 71 ? 10.496 3.082 -3.021 1.00 98.44 71 GLU A C 1
ATOM 534 O O . GLU A 1 71 ? 10.812 3.398 -1.875 1.00 98.44 71 GLU A O 1
ATOM 539 N N . VAL A 1 72 ? 9.226 3.111 -3.435 1.00 98.50 72 VAL A N 1
ATOM 540 C CA . VAL A 1 72 ? 8.112 3.483 -2.556 1.00 98.50 72 VAL A CA 1
ATOM 541 C C . VAL A 1 72 ? 8.025 2.518 -1.376 1.00 98.50 72 VAL A C 1
ATOM 543 O O . VAL A 1 72 ? 7.819 2.968 -0.255 1.00 98.50 72 VAL A O 1
ATOM 546 N N . ALA A 1 73 ? 8.234 1.212 -1.568 1.00 98.25 73 ALA A N 1
ATOM 547 C CA . ALA A 1 73 ? 8.195 0.239 -0.474 1.00 98.25 73 ALA A CA 1
ATOM 548 C C . ALA A 1 73 ? 9.175 0.571 0.665 1.00 98.25 73 ALA A C 1
ATOM 550 O O . ALA A 1 73 ? 8.818 0.440 1.841 1.00 98.25 73 ALA A O 1
ATOM 551 N N . VAL A 1 74 ? 10.381 1.036 0.321 1.00 98.25 74 VAL A N 1
ATOM 552 C CA . VAL A 1 74 ? 11.382 1.498 1.295 1.00 98.25 74 VAL A CA 1
ATOM 553 C C . VAL A 1 74 ? 10.843 2.692 2.082 1.00 98.25 74 VAL A C 1
ATOM 555 O O . VAL A 1 74 ? 10.869 2.682 3.316 1.00 98.25 74 VAL A O 1
ATOM 558 N N . GLU A 1 75 ? 10.279 3.683 1.390 1.00 98.50 75 GLU A N 1
ATOM 559 C CA . GLU A 1 75 ? 9.708 4.867 2.037 1.00 98.50 75 GLU A CA 1
ATOM 560 C C . GLU A 1 75 ? 8.491 4.522 2.905 1.00 98.50 75 GLU A C 1
ATOM 562 O O . GLU A 1 75 ? 8.374 5.015 4.023 1.00 98.50 75 GLU A O 1
ATOM 567 N N . LEU A 1 76 ? 7.622 3.604 2.477 1.00 98.19 76 LEU A N 1
ATOM 568 C CA . LEU A 1 76 ? 6.491 3.134 3.284 1.00 98.19 76 LEU A CA 1
ATOM 569 C C . LEU A 1 76 ? 6.955 2.483 4.593 1.00 98.19 76 LEU A C 1
ATOM 571 O O . LEU A 1 76 ? 6.360 2.717 5.649 1.00 98.19 76 LEU A O 1
ATOM 575 N N . HIS A 1 77 ? 8.030 1.689 4.547 1.00 97.75 77 HIS A N 1
ATOM 576 C CA . HIS A 1 77 ? 8.627 1.095 5.744 1.00 97.75 77 HIS A CA 1
ATOM 577 C C . HIS A 1 77 ? 9.274 2.145 6.658 1.00 97.75 77 HIS A C 1
ATOM 579 O O . HIS A 1 77 ? 9.277 1.982 7.879 1.00 97.75 77 HIS A O 1
ATOM 585 N N . ARG A 1 78 ? 9.790 3.237 6.089 1.00 98.19 78 ARG A N 1
ATOM 586 C CA . ARG A 1 78 ? 10.352 4.359 6.845 1.00 98.19 78 ARG A CA 1
ATOM 587 C C . ARG A 1 78 ? 9.269 5.224 7.493 1.00 98.19 78 ARG A C 1
ATOM 589 O O . ARG A 1 78 ? 9.435 5.606 8.646 1.00 98.19 78 ARG A O 1
ATOM 596 N N . LEU A 1 79 ? 8.176 5.504 6.783 1.00 98.25 79 LEU A N 1
ATOM 597 C CA . LEU A 1 79 ? 7.181 6.524 7.135 1.00 98.25 79 LEU A CA 1
ATOM 598 C C . LEU A 1 79 ? 6.039 6.006 8.021 1.00 98.25 79 LEU A C 1
ATOM 600 O O . LEU A 1 79 ? 5.634 6.689 8.960 1.00 98.25 79 LEU A O 1
ATOM 604 N N . VAL A 1 80 ? 5.524 4.797 7.774 1.00 97.94 80 VAL A N 1
ATOM 605 C CA . VAL A 1 80 ? 4.333 4.285 8.484 1.00 97.94 80 VAL A CA 1
ATOM 606 C C . VAL A 1 80 ? 4.633 3.862 9.936 1.00 97.94 80 VAL A C 1
ATOM 608 O O . VAL A 1 80 ? 3.922 4.295 10.847 1.00 97.94 80 VAL A O 1
ATOM 611 N N . PRO A 1 81 ? 5.674 3.053 10.228 1.00 97.56 81 PRO A N 1
ATOM 612 C CA . PRO A 1 81 ? 5.935 2.584 11.591 1.00 97.56 81 PRO A CA 1
ATOM 613 C C . PRO A 1 81 ? 6.202 3.681 12.642 1.00 97.56 81 PRO A C 1
ATOM 615 O O . PRO A 1 81 ? 5.755 3.506 13.778 1.00 97.56 81 PRO A O 1
ATOM 618 N N . PRO A 1 82 ? 6.904 4.798 12.347 1.00 98.06 82 PRO A N 1
ATOM 619 C CA . PRO A 1 82 ? 7.046 5.900 13.297 1.00 98.06 82 PRO A CA 1
ATOM 620 C C . PRO A 1 82 ? 5.720 6.469 13.804 1.00 98.06 82 PRO A C 1
ATOM 622 O O . PRO A 1 82 ? 5.614 6.707 15.006 1.00 98.06 82 PRO A O 1
ATOM 625 N N . VAL A 1 83 ? 4.709 6.622 12.939 1.00 98.00 83 VAL A N 1
ATOM 626 C CA . VAL A 1 83 ? 3.383 7.122 13.343 1.00 98.00 83 VAL A CA 1
ATOM 627 C C . VAL A 1 83 ? 2.744 6.178 14.358 1.00 98.00 83 VAL A C 1
ATOM 629 O O . VAL A 1 83 ? 2.321 6.629 15.418 1.00 98.00 83 VAL A O 1
ATOM 632 N N . HIS A 1 84 ? 2.756 4.865 14.100 1.00 96.25 84 HIS A N 1
ATOM 633 C CA . HIS A 1 84 ? 2.240 3.865 15.046 1.00 96.25 84 HIS A CA 1
ATOM 634 C C . HIS A 1 84 ? 3.008 3.849 16.379 1.00 96.25 84 HIS A C 1
ATOM 636 O O . HIS A 1 84 ? 2.423 3.722 17.453 1.00 96.25 84 HIS A O 1
ATOM 642 N N . ARG A 1 85 ? 4.340 3.985 16.341 1.00 96.50 85 ARG A N 1
ATOM 643 C CA . ARG A 1 85 ? 5.151 4.023 17.571 1.00 96.50 85 ARG A CA 1
ATOM 644 C C . ARG A 1 85 ? 4.887 5.281 18.392 1.00 96.50 85 ARG A C 1
ATOM 646 O O . ARG A 1 85 ? 4.873 5.212 19.620 1.00 96.50 85 ARG A O 1
ATOM 653 N N . LEU A 1 86 ? 4.723 6.426 17.731 1.00 97.62 86 LEU A N 1
ATOM 654 C CA . LEU A 1 86 ? 4.455 7.692 18.401 1.00 97.62 86 LEU A CA 1
ATOM 655 C C . LEU A 1 86 ? 3.022 7.739 18.947 1.00 97.62 86 LEU A C 1
ATOM 657 O O . LEU A 1 86 ? 2.839 8.148 20.093 1.00 97.62 86 LEU A O 1
ATOM 661 N N . SER A 1 87 ? 2.031 7.245 18.196 1.00 97.06 87 SER A N 1
ATOM 662 C CA . SER A 1 87 ? 0.622 7.235 18.615 1.00 97.06 87 SER A CA 1
ATOM 663 C C . SER A 1 87 ? 0.401 6.463 19.915 1.00 97.06 87 SER A C 1
ATOM 665 O O . SER A 1 87 ? -0.385 6.891 20.758 1.00 97.06 87 SER A O 1
ATOM 667 N N . ALA A 1 88 ? 1.170 5.396 20.159 1.00 94.31 88 ALA A N 1
ATOM 668 C CA . ALA A 1 88 ? 1.120 4.636 21.408 1.00 94.31 88 ALA A CA 1
ATOM 669 C C . ALA A 1 88 ? 1.352 5.495 22.672 1.00 94.31 88 ALA A C 1
ATOM 671 O O . ALA A 1 88 ? 0.894 5.125 23.756 1.00 94.31 88 ALA A O 1
ATOM 672 N N . ARG A 1 89 ? 2.034 6.647 22.549 1.00 95.50 89 ARG A N 1
ATOM 673 C CA . ARG A 1 89 ? 2.248 7.613 23.644 1.00 95.50 89 ARG A CA 1
ATOM 674 C C . ARG A 1 89 ? 1.027 8.489 23.929 1.00 95.50 89 ARG A C 1
ATOM 676 O O . ARG A 1 89 ? 0.944 9.062 25.010 1.00 95.50 89 ARG A O 1
ATOM 683 N N . TYR A 1 90 ? 0.104 8.600 22.976 1.00 95.88 90 TYR A N 1
ATOM 684 C CA . TYR A 1 90 ? -1.128 9.384 23.099 1.00 95.88 90 TYR A CA 1
ATOM 685 C C . TYR A 1 90 ? -2.322 8.549 23.569 1.00 95.88 90 TYR A C 1
ATOM 687 O O . TYR A 1 90 ? -3.319 9.110 24.025 1.00 95.88 90 TYR A O 1
ATOM 695 N N . LEU A 1 91 ? -2.207 7.218 23.531 1.00 95.00 91 LEU A N 1
ATOM 696 C CA . LEU A 1 91 ? -3.221 6.311 24.061 1.00 95.00 91 LEU A CA 1
ATOM 697 C C . LEU A 1 91 ? -3.303 6.393 25.589 1.00 95.00 91 LEU A C 1
ATOM 699 O O . LEU A 1 91 ? -2.313 6.184 26.296 1.00 95.00 91 LEU A O 1
ATOM 703 N N . HIS A 1 92 ? -4.513 6.592 26.093 1.00 92.31 92 HIS A N 1
ATOM 704 C CA . HIS A 1 92 ? -4.837 6.695 27.513 1.00 92.31 92 HIS A CA 1
ATOM 705 C C . HIS A 1 92 ? -6.055 5.816 27.851 1.00 92.31 92 HIS A C 1
ATOM 707 O O . HIS A 1 92 ? -6.524 5.061 27.011 1.00 92.31 92 HIS A O 1
ATOM 713 N N . GLY A 1 93 ? -6.530 5.840 29.098 1.00 91.06 93 GLY A N 1
ATOM 714 C CA . GLY A 1 93 ? -7.721 5.081 29.494 1.00 91.06 93 GLY A CA 1
ATOM 715 C C . GLY A 1 93 ? -7.561 3.556 29.452 1.00 91.06 93 GLY A C 1
ATOM 716 O O . GLY A 1 93 ? -6.461 3.016 29.603 1.00 91.06 93 GLY A O 1
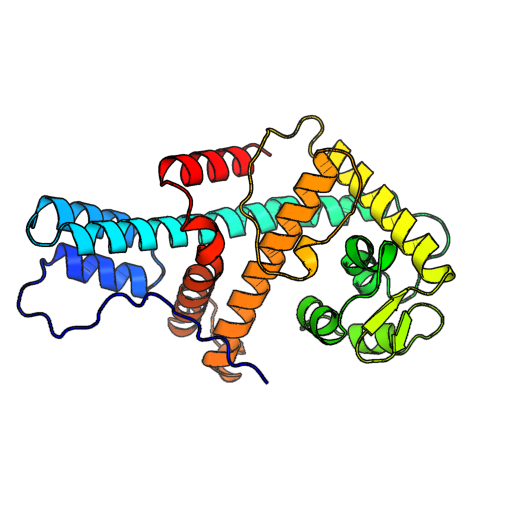ATOM 717 N N . GLU A 1 94 ? -8.693 2.866 29.307 1.00 89.06 94 GLU A N 1
ATOM 718 C CA . GLU A 1 94 ? -8.753 1.408 29.226 1.00 89.06 94 GLU A CA 1
ATOM 719 C C . GLU A 1 94 ? -8.096 0.897 27.936 1.00 89.06 94 GLU A C 1
ATOM 721 O O . GLU A 1 94 ? -8.351 1.407 26.844 1.00 89.06 94 GLU A O 1
ATOM 726 N N . ARG A 1 95 ? -7.262 -0.142 28.063 1.00 89.75 95 ARG A N 1
ATOM 727 C CA . ARG A 1 95 ? -6.608 -0.799 26.929 1.00 89.75 95 ARG A CA 1
ATOM 728 C C . ARG A 1 95 ? -7.139 -2.224 26.770 1.00 89.75 95 ARG A C 1
ATOM 730 O O . ARG A 1 95 ? -7.056 -2.986 27.734 1.00 89.75 95 ARG A O 1
ATOM 737 N N . PRO A 1 96 ? -7.634 -2.605 25.580 1.00 92.19 96 PRO A N 1
ATOM 738 C CA . PRO A 1 96 ? -8.016 -3.983 25.313 1.00 92.19 96 PRO A CA 1
ATOM 739 C C . PRO A 1 96 ? -6.807 -4.926 25.404 1.00 92.19 96 PRO A C 1
ATOM 741 O O . PRO A 1 96 ? -5.668 -4.502 25.200 1.00 92.19 96 PRO A O 1
ATOM 744 N N . PRO A 1 97 ? -7.023 -6.232 25.613 1.00 91.56 97 PRO A N 1
ATOM 745 C CA . PRO A 1 97 ? -5.953 -7.223 25.482 1.00 91.56 97 PRO A CA 1
ATOM 746 C C . PRO A 1 97 ? -5.402 -7.309 24.043 1.00 91.56 97 PRO A C 1
ATOM 748 O O . PRO A 1 97 ? -4.249 -7.686 23.843 1.00 91.56 97 PRO A O 1
ATOM 751 N N . HIS A 1 98 ? -6.187 -6.881 23.046 1.00 94.94 98 HIS A N 1
ATOM 752 C CA . HIS A 1 98 ? -5.895 -7.019 21.612 1.00 94.94 98 HIS A CA 1
ATOM 753 C C . HIS A 1 98 ? -5.440 -5.717 20.934 1.00 94.94 98 HIS A C 1
ATOM 755 O O . HIS A 1 98 ? -5.707 -5.511 19.749 1.00 94.94 98 HIS A O 1
ATOM 761 N N . VAL A 1 99 ? -4.765 -4.817 21.667 1.00 94.00 99 VAL A N 1
ATOM 762 C CA . VAL A 1 99 ? -4.331 -3.493 21.159 1.00 94.00 99 VAL A CA 1
ATOM 763 C C . VAL A 1 99 ? -3.671 -3.547 19.773 1.00 94.00 99 VAL A C 1
ATOM 765 O O . VAL A 1 99 ? -4.046 -2.717 18.950 1.00 94.00 99 VAL A O 1
ATOM 768 N N . PRO A 1 100 ? -2.743 -4.476 19.455 1.00 91.50 100 PRO A N 1
ATOM 769 C CA . PRO A 1 100 ? -2.120 -4.500 18.131 1.00 91.50 100 PRO A CA 1
ATOM 770 C C . PRO A 1 100 ? -3.123 -4.723 16.990 1.00 91.50 100 PRO A C 1
ATOM 772 O O . PRO A 1 100 ? -3.071 -4.014 15.994 1.00 91.50 100 PRO A O 1
ATOM 775 N N . VAL A 1 101 ? -4.062 -5.663 17.154 1.00 95.56 101 VAL A N 1
ATOM 776 C CA . VAL A 1 101 ? -5.068 -5.990 16.125 1.00 95.56 101 VAL A CA 1
ATOM 777 C C . VAL A 1 101 ? -6.083 -4.857 15.992 1.00 95.56 101 VAL A C 1
ATOM 779 O O . VAL A 1 101 ? -6.361 -4.373 14.899 1.00 95.56 101 VAL A O 1
ATOM 782 N N . LEU A 1 102 ? -6.622 -4.388 17.118 1.00 96.50 102 LEU A N 1
ATOM 783 C CA . LEU A 1 102 ? -7.625 -3.323 17.115 1.00 96.50 102 LEU A CA 1
ATOM 784 C C . LEU A 1 102 ? -7.035 -1.989 16.642 1.00 96.50 102 LEU A C 1
ATOM 786 O O . LEU A 1 102 ? -7.706 -1.236 15.942 1.00 96.50 102 LEU A O 1
ATOM 790 N N . GLY A 1 103 ? -5.770 -1.717 16.966 1.00 94.75 103 GLY A N 1
ATOM 791 C CA . GLY A 1 103 ? -5.068 -0.515 16.534 1.00 94.75 103 GLY A CA 1
ATOM 792 C C . GLY A 1 103 ? -4.918 -0.423 15.014 1.00 94.75 103 GLY A C 1
ATOM 793 O O . GLY A 1 103 ? -5.135 0.644 14.438 1.00 94.75 103 GLY A O 1
ATOM 794 N N . ASP A 1 104 ? -4.619 -1.546 14.356 1.00 93.44 104 ASP A N 1
ATOM 795 C CA . ASP A 1 104 ? -4.533 -1.617 12.896 1.00 93.44 104 ASP A CA 1
ATOM 796 C C . ASP A 1 104 ? -5.917 -1.495 12.229 1.00 93.44 104 ASP A C 1
ATOM 798 O O . ASP A 1 104 ? -6.034 -0.915 11.148 1.00 93.44 104 ASP A O 1
ATOM 802 N N . LEU A 1 105 ? -6.984 -1.962 12.881 1.00 95.94 105 LEU A N 1
ATOM 803 C CA . LEU A 1 105 ? -8.352 -1.900 12.348 1.00 95.94 105 LEU A CA 1
ATOM 804 C C . LEU A 1 105 ? -9.078 -0.576 12.621 1.00 95.94 105 LEU A C 1
ATOM 806 O O . LEU A 1 105 ? -10.122 -0.328 12.015 1.00 95.94 105 LEU A O 1
ATOM 810 N N . ALA A 1 106 ? -8.553 0.274 13.508 1.00 97.50 106 ALA A N 1
ATOM 811 C CA . ALA A 1 106 ? -9.243 1.461 14.018 1.00 97.50 106 ALA A CA 1
ATOM 812 C C . ALA A 1 106 ? -9.767 2.398 12.927 1.00 97.50 106 ALA A C 1
ATOM 814 O O . ALA A 1 106 ? -10.913 2.846 12.986 1.00 97.50 106 ALA A O 1
ATOM 815 N N . SER A 1 107 ? -8.966 2.637 11.893 1.00 96.38 107 SER A N 1
ATOM 816 C CA . SER A 1 107 ? -9.313 3.539 10.794 1.00 96.38 107 SER A CA 1
ATOM 817 C C . SER A 1 107 ? -10.449 3.020 9.910 1.00 96.38 107 SER A C 1
ATOM 819 O O . SER A 1 107 ? -11.029 3.795 9.162 1.00 96.38 107 SER A O 1
ATOM 821 N N . VAL A 1 108 ? -10.785 1.730 9.968 1.00 96.81 108 VAL A N 1
ATOM 822 C CA . VAL A 1 108 ? -11.895 1.143 9.199 1.00 96.81 108 VAL A CA 1
ATOM 823 C C . VAL A 1 108 ? -13.070 0.840 10.126 1.00 96.81 108 VAL A C 1
ATOM 825 O O . VAL A 1 108 ? -14.168 1.361 9.932 1.00 96.81 108 VAL A O 1
ATOM 828 N N . LEU A 1 109 ? -12.828 0.064 11.187 1.00 97.44 109 LEU A N 1
ATOM 829 C CA . LEU A 1 109 ? -13.878 -0.439 12.073 1.00 97.44 109 LEU A CA 1
ATOM 830 C C . LEU A 1 109 ? -14.564 0.638 12.924 1.00 97.44 109 LEU A C 1
ATOM 832 O O . LEU A 1 109 ? -15.688 0.420 13.381 1.00 97.44 109 LEU A O 1
ATOM 836 N N . ALA A 1 110 ? -13.943 1.808 13.115 1.00 96.50 110 ALA A N 1
ATOM 837 C CA . ALA A 1 110 ? -14.623 2.940 13.747 1.00 96.50 110 ALA A CA 1
ATOM 838 C C . ALA A 1 110 ? -15.823 3.426 12.909 1.00 96.50 110 ALA A C 1
ATOM 840 O O . ALA A 1 110 ? -16.840 3.838 13.469 1.00 96.50 110 ALA A O 1
ATOM 841 N N . HIS A 1 111 ? -15.741 3.310 11.578 1.00 93.69 111 HIS A N 1
ATOM 842 C CA . HIS A 1 111 ? -16.697 3.913 10.640 1.00 93.69 111 HIS A CA 1
ATOM 843 C C . HIS A 1 111 ? -17.636 2.907 9.972 1.00 93.69 111 HIS A C 1
ATOM 845 O O . HIS A 1 111 ? -18.626 3.307 9.365 1.00 93.69 111 HIS A O 1
ATOM 851 N N . GLY A 1 112 ? -17.376 1.606 10.095 1.00 93.44 112 GLY A N 1
ATOM 852 C CA . GLY A 1 112 ? -18.226 0.586 9.491 1.00 93.44 112 GLY A CA 1
ATOM 853 C C . GLY A 1 112 ? -17.698 -0.834 9.675 1.00 93.44 112 GLY A C 1
ATOM 854 O O . GLY A 1 112 ? -16.610 -1.022 10.214 1.00 93.44 112 GLY A O 1
ATOM 855 N N . PRO A 1 113 ? -18.474 -1.844 9.258 1.00 96.50 113 PRO A N 1
ATOM 856 C CA . PRO A 1 113 ? -18.006 -3.222 9.251 1.00 96.50 113 PRO A CA 1
ATOM 857 C C . PRO A 1 113 ? -16.869 -3.421 8.238 1.00 96.50 113 PRO A C 1
ATOM 859 O O . PRO A 1 113 ? -16.781 -2.717 7.232 1.00 96.50 113 PRO A O 1
ATOM 862 N N . MET A 1 114 ? -16.035 -4.432 8.474 1.00 96.94 114 MET A N 1
ATOM 863 C CA . MET A 1 114 ? -14.990 -4.875 7.548 1.00 96.94 114 MET A CA 1
ATOM 864 C C . MET A 1 114 ? -15.188 -6.361 7.220 1.00 96.94 114 MET A C 1
ATOM 866 O O . MET A 1 114 ? -15.481 -7.131 8.134 1.00 96.94 114 MET A O 1
ATOM 870 N N . PRO A 1 115 ? -15.005 -6.808 5.964 1.00 97.12 115 PRO A N 1
ATOM 871 C CA . PRO A 1 115 ? -15.075 -8.230 5.637 1.00 97.12 115 PRO A CA 1
ATOM 872 C C . PRO A 1 115 ? -14.102 -9.061 6.480 1.00 97.12 115 PRO A C 1
ATOM 874 O O . PRO A 1 115 ? -12.925 -8.716 6.600 1.00 97.12 115 PRO A O 1
ATOM 877 N N . LEU A 1 116 ? -14.565 -10.188 7.022 1.00 97.75 116 LEU A N 1
ATOM 878 C CA . LEU A 1 116 ? -13.765 -11.083 7.861 1.00 97.75 116 LEU A CA 1
ATOM 879 C C . LEU A 1 116 ? -12.495 -11.548 7.147 1.00 97.75 116 LEU A C 1
ATOM 881 O O . LEU A 1 116 ? -11.421 -11.581 7.749 1.00 97.75 116 LEU A O 1
ATOM 885 N N . GLN A 1 117 ? -12.598 -11.863 5.855 1.00 96.56 117 GLN A N 1
ATOM 886 C CA . GLN A 1 117 ? -11.434 -12.248 5.064 1.00 96.56 117 GLN A CA 1
ATOM 887 C C . GLN A 1 117 ? -10.411 -11.108 4.965 1.00 96.56 117 GLN A C 1
ATOM 889 O O . GLN A 1 117 ? -9.225 -11.349 5.149 1.00 96.56 117 GLN A O 1
ATOM 894 N N . ALA A 1 118 ? -10.859 -9.860 4.802 1.00 95.94 118 ALA A N 1
ATOM 895 C CA . ALA A 1 118 ? -9.967 -8.704 4.777 1.00 95.94 118 ALA A CA 1
ATOM 896 C C . ALA A 1 118 ? -9.244 -8.502 6.120 1.00 95.94 118 ALA A C 1
ATOM 898 O O . ALA A 1 118 ? -8.059 -8.178 6.140 1.00 95.94 118 ALA A O 1
ATOM 899 N N . VAL A 1 119 ? -9.927 -8.732 7.250 1.00 97.25 119 VAL A N 1
ATOM 900 C CA . VAL A 1 119 ? -9.296 -8.684 8.581 1.00 97.25 119 VAL A CA 1
ATOM 901 C C . VAL A 1 119 ? -8.220 -9.767 8.719 1.00 97.25 119 VAL A C 1
ATOM 903 O O . VAL A 1 119 ? -7.127 -9.476 9.214 1.00 97.25 119 VAL A O 1
ATOM 906 N N . LYS A 1 120 ? -8.503 -10.991 8.250 1.00 96.62 120 LYS A N 1
ATOM 907 C CA . LYS A 1 120 ? -7.548 -12.113 8.234 1.00 96.62 120 LYS A CA 1
ATOM 908 C C . LYS A 1 120 ? -6.345 -11.830 7.347 1.00 96.62 120 LYS A C 1
ATOM 910 O O . LYS A 1 120 ? -5.216 -12.072 7.758 1.00 96.62 120 LYS A O 1
ATOM 915 N N . ASP A 1 121 ? -6.580 -11.283 6.164 1.00 94.12 121 ASP A N 1
ATOM 916 C CA . ASP A 1 121 ? -5.535 -10.943 5.206 1.00 94.12 121 ASP A CA 1
ATOM 917 C C . ASP A 1 121 ? -4.597 -9.872 5.773 1.00 94.12 121 ASP A C 1
ATOM 919 O O . ASP A 1 121 ? -3.378 -10.053 5.751 1.00 94.12 121 ASP A O 1
ATOM 923 N N . LEU A 1 122 ? -5.156 -8.825 6.391 1.00 94.50 122 LEU A N 1
ATOM 924 C CA . LEU A 1 122 ? -4.397 -7.755 7.043 1.00 94.50 122 LEU A CA 1
ATOM 925 C C . LEU A 1 122 ? -3.477 -8.280 8.159 1.00 94.50 122 LEU A C 1
ATOM 927 O O . LEU A 1 122 ? -2.361 -7.794 8.338 1.00 94.50 122 LEU A O 1
ATOM 931 N N . HIS A 1 123 ? -3.941 -9.301 8.880 1.00 95.50 123 HIS A N 1
ATOM 932 C CA . HIS A 1 123 ? -3.296 -9.862 10.065 1.00 95.50 123 HIS A CA 1
ATOM 933 C C . HIS A 1 123 ? -2.755 -11.279 9.849 1.00 95.50 123 HIS A C 1
ATOM 935 O O . HIS A 1 123 ? -2.543 -12.004 10.819 1.00 95.50 123 HIS A O 1
ATOM 941 N N . ARG A 1 124 ? -2.472 -11.675 8.602 1.00 93.25 124 ARG A N 1
ATOM 942 C CA . ARG A 1 124 ? -2.069 -13.048 8.227 1.00 93.25 124 ARG A CA 1
ATOM 943 C C . ARG A 1 124 ? -0.865 -13.618 8.990 1.00 93.25 124 ARG A C 1
ATOM 945 O O . ARG A 1 124 ? -0.669 -14.828 9.012 1.00 93.25 124 ARG A O 1
ATOM 952 N N . TYR A 1 125 ? -0.052 -12.753 9.596 1.00 89.88 125 TYR A N 1
ATOM 953 C CA . TYR A 1 125 ? 1.124 -13.122 10.391 1.00 89.88 125 TYR A CA 1
ATOM 954 C C . TYR A 1 125 ? 1.015 -12.724 11.871 1.00 89.88 125 TYR A C 1
ATOM 956 O O . TYR A 1 125 ? 1.997 -12.831 12.602 1.00 89.88 125 TYR A O 1
ATOM 964 N N . ASN A 1 126 ? -0.144 -12.238 12.326 1.00 93.19 126 ASN A N 1
ATOM 965 C CA . ASN A 1 126 ? -0.346 -11.829 13.711 1.00 93.19 126 ASN A CA 1
ATOM 966 C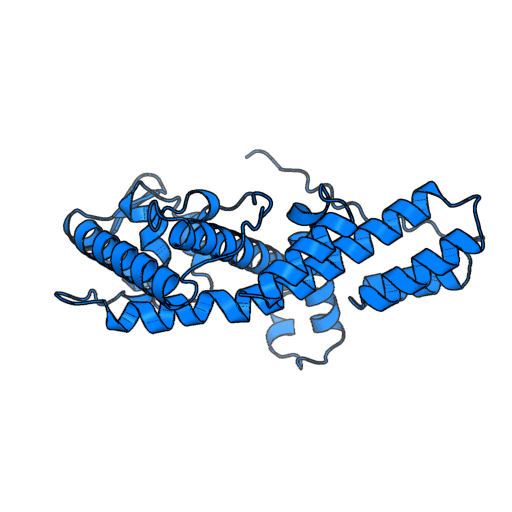 C . ASN A 1 126 ? -0.892 -13.012 14.537 1.00 93.19 126 ASN A C 1
ATOM 968 O O . ASN A 1 126 ? -2.035 -13.418 14.325 1.00 93.19 126 ASN A O 1
ATOM 972 N N . PRO A 1 127 ? -0.127 -13.546 15.508 1.00 93.62 127 PRO A N 1
ATOM 973 C CA . PRO A 1 127 ? -0.538 -14.716 16.287 1.00 93.62 127 PRO A CA 1
ATOM 974 C C . PRO A 1 127 ? -1.703 -14.438 17.251 1.00 93.62 127 PRO A C 1
ATOM 976 O O . PRO A 1 127 ? -2.244 -15.371 17.836 1.00 93.62 127 PRO A O 1
ATOM 979 N N . HIS A 1 128 ? -2.085 -13.174 17.443 1.00 94.81 128 HIS A N 1
ATOM 980 C CA . HIS A 1 128 ? -3.151 -12.769 18.360 1.00 94.81 128 HIS A CA 1
ATOM 981 C C . HIS A 1 128 ? -4.490 -12.501 17.661 1.00 94.81 128 HIS A C 1
ATOM 983 O O . HIS A 1 128 ? -5.454 -12.132 18.329 1.00 94.81 128 HIS A O 1
ATOM 989 N N . LEU A 1 129 ? -4.572 -12.688 16.337 1.00 97.12 129 LEU A N 1
ATOM 990 C CA . LEU A 1 129 ? -5.798 -12.432 15.580 1.00 97.12 129 LEU A CA 1
ATOM 991 C C . LEU A 1 129 ? -6.977 -13.280 16.080 1.00 97.12 129 LEU A C 1
ATOM 993 O O . LEU A 1 129 ? -8.045 -12.734 16.339 1.00 97.12 129 LEU A O 1
ATOM 997 N N . ASP A 1 130 ? -6.785 -14.591 16.239 1.00 97.31 130 ASP A N 1
ATOM 998 C CA . ASP A 1 130 ? -7.874 -15.499 16.622 1.00 97.31 130 ASP A CA 1
ATOM 999 C C . ASP A 1 130 ? -8.445 -15.149 18.000 1.00 97.31 130 ASP A C 1
ATOM 1001 O O . ASP A 1 130 ? -9.658 -15.167 18.196 1.00 97.31 130 ASP A O 1
ATOM 1005 N N . ALA A 1 131 ? -7.580 -14.755 18.940 1.00 97.38 131 ALA A N 1
ATOM 1006 C CA . ALA A 1 131 ? -8.001 -14.305 20.263 1.00 97.38 131 ALA A CA 1
ATOM 1007 C C . ALA A 1 131 ? -8.819 -13.005 20.194 1.00 97.38 131 ALA A C 1
ATOM 1009 O O . ALA A 1 131 ? -9.792 -12.870 20.929 1.00 97.38 131 ALA A O 1
ATOM 1010 N N . ALA A 1 132 ? -8.457 -12.078 19.302 1.00 97.38 132 ALA A N 1
ATOM 1011 C CA . ALA A 1 132 ? -9.198 -10.836 19.101 1.00 97.38 132 ALA A CA 1
ATOM 1012 C C . ALA A 1 132 ? -10.576 -11.074 18.470 1.00 97.38 132 ALA A C 1
ATOM 1014 O O . ALA A 1 132 ? -11.565 -10.492 18.905 1.00 97.38 132 ALA A O 1
ATOM 1015 N N . LEU A 1 133 ? -10.646 -11.946 17.461 1.00 97.88 133 LEU A N 1
ATOM 1016 C CA . LEU A 1 133 ? -11.893 -12.305 16.779 1.00 97.88 133 LEU A CA 1
ATOM 1017 C C . LEU A 1 133 ? -12.851 -13.110 17.668 1.00 97.88 133 LEU A C 1
ATOM 1019 O O . LEU A 1 133 ? -14.058 -13.068 17.452 1.00 97.88 133 LEU A O 1
ATOM 1023 N N . ALA A 1 134 ? -12.324 -13.837 18.655 1.00 97.62 134 ALA A N 1
ATOM 1024 C CA . ALA A 1 134 ? -13.109 -14.613 19.610 1.00 97.62 134 ALA A CA 1
ATOM 1025 C C . ALA A 1 134 ? -13.612 -13.798 20.815 1.00 97.62 134 ALA A C 1
ATOM 1027 O O . ALA A 1 134 ? -14.276 -14.369 21.678 1.00 97.62 134 ALA A O 1
ATOM 1028 N N . ASP A 1 135 ? -13.284 -12.505 20.905 1.00 97.69 135 ASP A N 1
ATOM 1029 C CA . ASP A 1 135 ? -13.602 -11.659 22.054 1.00 97.69 135 ASP A CA 1
ATOM 1030 C C . ASP A 1 135 ? -14.858 -10.796 21.797 1.00 97.69 135 ASP A C 1
ATOM 1032 O O . ASP A 1 135 ? -14.759 -9.719 21.189 1.00 97.69 135 ASP A O 1
ATOM 1036 N N . PRO A 1 136 ? -16.048 -11.239 22.260 1.00 97.12 136 PRO A N 1
ATOM 1037 C CA . PRO A 1 136 ? -17.320 -10.586 21.957 1.00 97.12 136 PRO A CA 1
ATOM 1038 C C . PRO A 1 136 ? -17.498 -9.244 22.672 1.00 97.12 136 PRO A C 1
ATOM 1040 O O . PRO A 1 136 ? -18.400 -8.485 22.320 1.00 97.12 136 PRO A O 1
ATOM 1043 N N . ASP A 1 137 ? -16.652 -8.923 23.659 1.00 96.75 137 ASP A N 1
ATOM 1044 C CA . ASP A 1 137 ? -16.667 -7.605 24.297 1.00 96.75 137 ASP A CA 1
ATOM 1045 C C . ASP A 1 137 ? -16.151 -6.522 23.338 1.00 96.75 137 ASP A C 1
ATOM 1047 O O . ASP A 1 137 ? -16.496 -5.342 23.484 1.00 96.75 137 ASP A O 1
ATOM 1051 N N . TRP A 1 138 ? -15.345 -6.911 22.344 1.00 97.56 138 TRP A N 1
ATOM 1052 C CA . TRP A 1 138 ? -14.662 -5.994 21.434 1.00 97.56 138 TRP A CA 1
ATOM 1053 C C . TRP A 1 138 ? -15.138 -6.119 19.987 1.00 97.56 138 TRP A C 1
ATOM 1055 O O . TRP A 1 138 ? -15.405 -5.101 19.345 1.00 97.56 138 TRP A O 1
ATOM 1065 N N . LEU A 1 139 ? -15.291 -7.337 19.470 1.00 98.19 139 LEU A N 1
ATOM 1066 C CA . LEU A 1 139 ? -15.666 -7.575 18.078 1.00 98.19 139 LEU A CA 1
ATOM 1067 C C . LEU A 1 139 ? -16.878 -8.502 17.982 1.00 98.19 139 LEU A C 1
ATOM 1069 O O . LEU A 1 139 ? -17.007 -9.468 18.723 1.00 98.19 139 LEU A O 1
ATOM 1073 N N . VAL A 1 140 ? -17.751 -8.220 17.020 1.00 98.25 140 VAL A N 1
ATOM 1074 C CA . VAL A 1 140 ? -18.880 -9.076 16.642 1.00 98.25 140 VAL A CA 1
ATOM 1075 C C . VAL A 1 140 ? -18.663 -9.542 15.210 1.00 98.25 140 VAL A C 1
ATOM 1077 O O . VAL A 1 140 ? -18.284 -8.739 14.355 1.00 98.25 140 VAL A O 1
ATOM 1080 N N . ILE A 1 141 ? -18.892 -10.831 14.957 1.00 98.38 141 ILE A N 1
ATOM 1081 C CA . ILE A 1 141 ? -18.779 -11.437 13.629 1.00 98.38 141 ILE A CA 1
ATOM 1082 C C . ILE A 1 141 ? -20.150 -11.970 13.220 1.00 98.38 141 ILE A C 1
ATOM 1084 O O . ILE A 1 141 ? -20.645 -12.920 13.823 1.00 98.38 141 ILE A O 1
ATOM 1088 N N . GLU A 1 142 ? -20.739 -11.372 12.189 1.00 97.69 142 GLU A N 1
ATOM 1089 C CA . GLU A 1 142 ? -22.051 -11.728 11.635 1.00 97.69 142 GLU A CA 1
ATOM 1090 C C . GLU A 1 142 ? -21.984 -11.628 10.107 1.00 97.69 142 GLU A C 1
ATOM 1092 O O . GLU A 1 142 ? -21.396 -10.683 9.589 1.00 97.69 142 GLU A O 1
ATOM 1097 N N . ASP A 1 143 ? -22.541 -12.603 9.381 1.00 96.50 143 ASP A N 1
ATOM 1098 C CA . ASP A 1 143 ? -22.587 -12.621 7.905 1.00 96.50 143 ASP A CA 1
ATOM 1099 C C . ASP A 1 143 ? -21.237 -12.308 7.216 1.00 96.50 143 ASP A C 1
ATOM 1101 O O . ASP A 1 143 ? -21.161 -11.520 6.274 1.00 96.50 143 ASP A O 1
ATOM 1105 N N . ASP A 1 144 ? -20.147 -12.912 7.709 1.00 97.44 144 ASP A N 1
ATOM 1106 C CA . ASP A 1 144 ? -18.764 -12.680 7.253 1.00 97.44 144 ASP A CA 1
ATOM 1107 C C . ASP A 1 144 ? -18.267 -11.225 7.387 1.00 97.44 144 ASP A C 1
ATOM 1109 O O . ASP A 1 144 ? -17.273 -10.831 6.769 1.00 97.44 144 ASP A O 1
ATOM 1113 N N . LEU A 1 145 ? -18.906 -10.426 8.240 1.00 97.88 145 LEU A N 1
ATOM 1114 C CA . LEU A 1 145 ? -18.506 -9.066 8.578 1.00 97.88 145 LEU A CA 1
ATOM 1115 C C . LEU A 1 145 ? -18.041 -8.983 10.029 1.00 97.88 145 LEU A C 1
ATOM 1117 O O . LEU A 1 145 ? -18.692 -9.475 10.946 1.00 97.88 145 LEU A O 1
ATOM 1121 N N . VAL A 1 146 ? -16.919 -8.302 10.236 1.00 98.44 146 VAL A N 1
ATOM 1122 C CA . VAL A 1 146 ? -16.402 -7.934 11.553 1.00 98.44 146 VAL A CA 1
ATOM 1123 C C . VAL A 1 146 ? -16.875 -6.523 11.872 1.00 98.44 146 VAL A C 1
ATOM 1125 O O . VAL A 1 146 ? -16.629 -5.594 11.103 1.00 98.44 146 VAL A O 1
ATOM 1128 N N . THR A 1 147 ? -17.525 -6.356 13.018 1.00 98.19 147 THR A N 1
ATOM 1129 C CA . THR A 1 147 ? -18.032 -5.072 13.509 1.00 98.19 147 THR A CA 1
ATOM 1130 C C . THR A 1 147 ? -17.481 -4.786 14.902 1.00 98.19 147 THR A C 1
ATOM 1132 O O . THR A 1 147 ? -17.457 -5.663 15.760 1.00 98.19 147 THR A O 1
ATOM 1135 N N . ALA A 1 148 ? -17.067 -3.543 15.154 1.00 98.19 148 ALA A N 1
ATOM 1136 C CA . ALA A 1 148 ? -16.686 -3.100 16.492 1.00 98.19 148 ALA A CA 1
ATOM 1137 C C . ALA A 1 148 ? -17.919 -2.922 17.396 1.00 98.19 148 ALA A C 1
ATOM 1139 O O . ALA A 1 148 ? -18.883 -2.237 17.019 1.00 98.19 148 ALA A O 1
ATOM 1140 N N . THR A 1 149 ? -17.859 -3.472 18.613 1.00 98.00 149 THR A N 1
ATOM 1141 C CA . THR A 1 149 ? -18.840 -3.186 19.673 1.00 98.00 149 THR A CA 1
ATOM 1142 C C . THR A 1 149 ? -18.809 -1.705 20.059 1.00 98.00 149 THR A C 1
ATOM 1144 O O . THR A 1 149 ? -17.863 -0.981 19.743 1.00 98.00 149 THR A O 1
ATOM 1147 N N . ALA A 1 150 ? -19.818 -1.234 20.799 1.00 96.81 150 ALA A N 1
ATOM 1148 C CA . ALA A 1 150 ? -19.825 0.139 21.314 1.00 96.81 150 ALA A CA 1
ATOM 1149 C C . ALA A 1 150 ? -18.578 0.449 22.166 1.00 96.81 150 ALA A C 1
ATOM 1151 O O . ALA A 1 150 ? -17.964 1.501 22.005 1.00 96.81 150 ALA A O 1
ATOM 1152 N N . ARG A 1 151 ? -18.161 -0.497 23.020 1.00 96.00 151 ARG A N 1
ATOM 1153 C CA . ARG A 1 151 ? -16.939 -0.382 23.829 1.00 96.00 151 ARG A CA 1
ATOM 1154 C C . ARG A 1 151 ? -15.690 -0.312 22.955 1.00 96.00 151 ARG A C 1
ATOM 1156 O O . ARG A 1 151 ? -14.835 0.539 23.182 1.00 96.00 151 ARG A O 1
ATOM 1163 N N . CYS A 1 152 ? -15.604 -1.161 21.931 1.00 97.44 152 CYS A N 1
ATOM 1164 C CA . CYS A 1 152 ? -14.487 -1.132 21.000 1.00 97.44 152 CYS A CA 1
ATOM 1165 C C . CYS A 1 152 ? -14.404 0.191 20.244 1.00 97.44 152 CYS A C 1
ATOM 1167 O O . CYS A 1 152 ? -13.314 0.741 20.145 1.00 97.44 152 CYS A O 1
ATOM 1169 N N . ARG A 1 153 ? -15.525 0.742 19.766 1.00 97.06 153 ARG A N 1
ATOM 1170 C CA . ARG A 1 153 ? -15.536 2.015 19.024 1.00 97.06 153 ARG A CA 1
ATOM 1171 C C . ARG A 1 153 ? -14.904 3.162 19.806 1.00 97.06 153 ARG A C 1
ATOM 1173 O O . ARG A 1 153 ? -14.078 3.857 19.232 1.00 97.06 153 ARG A O 1
ATOM 1180 N N . VAL A 1 154 ? -15.176 3.279 21.108 1.00 96.38 154 VAL A N 1
ATOM 1181 C CA . VAL A 1 154 ? -14.529 4.290 21.972 1.00 96.38 154 VAL A CA 1
ATOM 1182 C C . VAL A 1 154 ? -13.001 4.154 21.944 1.00 96.38 154 VAL A C 1
ATOM 1184 O O . VAL A 1 154 ? -12.278 5.141 21.823 1.00 96.38 154 VAL A O 1
ATOM 1187 N N . PHE A 1 155 ? -12.489 2.923 22.012 1.00 97.25 155 PHE A N 1
ATOM 1188 C CA . PHE A 1 155 ? -11.052 2.675 21.897 1.00 97.25 155 PHE A CA 1
ATOM 1189 C C . PHE A 1 155 ? -10.518 2.975 20.486 1.00 97.25 155 PHE A C 1
ATOM 1191 O O . PHE A 1 155 ? -9.458 3.586 20.357 1.00 97.25 155 PHE A O 1
ATOM 1198 N N . LEU A 1 156 ? -11.234 2.580 19.427 1.00 97.88 156 LEU A N 1
ATOM 1199 C CA . LEU A 1 156 ? -10.822 2.832 18.040 1.00 97.88 156 LEU A CA 1
ATOM 1200 C C . LEU A 1 156 ? -10.779 4.335 17.714 1.00 97.88 156 LEU A C 1
ATOM 1202 O O . LEU A 1 156 ? -9.851 4.786 17.048 1.00 97.88 156 LEU A O 1
ATOM 1206 N N . GLU A 1 157 ? -11.739 5.116 18.210 1.00 97.12 157 GLU A N 1
ATOM 1207 C CA . GLU A 1 157 ? -11.757 6.580 18.094 1.00 97.12 157 GLU A CA 1
ATOM 1208 C C . GLU A 1 157 ? -10.521 7.197 18.756 1.00 97.12 157 GLU A C 1
ATOM 1210 O O . GLU A 1 157 ? -9.800 7.966 18.124 1.00 97.12 157 GLU A O 1
ATOM 1215 N N . MET A 1 158 ? -10.184 6.766 19.975 1.00 97.62 158 MET A N 1
ATOM 1216 C CA . MET A 1 158 ? -8.961 7.205 20.651 1.00 97.62 158 MET A CA 1
ATOM 1217 C C . MET A 1 158 ? -7.686 6.827 19.877 1.00 97.62 158 MET A C 1
ATOM 1219 O O . MET A 1 158 ? -6.722 7.596 19.852 1.00 97.62 158 MET A O 1
ATOM 1223 N N . VAL A 1 159 ? -7.647 5.649 19.245 1.00 98.19 159 VAL A N 1
ATOM 1224 C CA . VAL A 1 159 ? -6.525 5.254 18.379 1.00 98.19 159 VAL A CA 1
ATOM 1225 C C . VAL A 1 159 ? -6.423 6.173 17.161 1.00 98.19 159 VAL A C 1
ATOM 1227 O O . VAL A 1 159 ? -5.321 6.595 16.809 1.00 98.19 159 VAL A O 1
ATOM 1230 N N . ASN A 1 160 ? -7.547 6.504 16.532 1.00 98.44 160 ASN A N 1
ATOM 1231 C CA . ASN A 1 160 ? -7.600 7.403 15.382 1.00 98.44 160 ASN A CA 1
ATOM 1232 C C . ASN A 1 160 ? -7.143 8.827 15.747 1.00 98.44 160 ASN A C 1
ATOM 1234 O O . ASN A 1 160 ? -6.327 9.410 15.028 1.00 98.44 160 ASN A O 1
ATOM 1238 N N . ASP A 1 161 ? -7.545 9.342 16.911 1.00 98.19 161 ASP A N 1
ATOM 1239 C CA . ASP A 1 161 ? -7.050 10.616 17.448 1.00 98.19 161 ASP A CA 1
ATOM 1240 C C . ASP A 1 161 ? -5.537 10.575 17.708 1.00 98.19 161 ASP A C 1
ATOM 1242 O O . ASP A 1 161 ? -4.794 11.496 17.351 1.00 98.19 161 ASP A O 1
ATOM 1246 N N . ALA A 1 162 ? -5.050 9.476 18.289 1.00 98.25 162 ALA A N 1
ATOM 1247 C CA . ALA A 1 162 ? -3.633 9.272 18.555 1.00 98.25 162 ALA A CA 1
ATOM 1248 C C . ALA A 1 162 ? -2.799 9.197 17.264 1.00 98.25 162 ALA A C 1
ATOM 1250 O O . ALA A 1 162 ? -1.728 9.803 17.192 1.00 98.25 162 ALA A O 1
ATOM 1251 N N . HIS A 1 163 ? -3.270 8.483 16.236 1.00 98.44 163 HIS A N 1
ATOM 1252 C CA . HIS A 1 163 ? -2.620 8.451 14.924 1.00 98.44 163 HIS A CA 1
ATOM 1253 C C . HIS A 1 163 ? -2.659 9.817 14.241 1.00 98.44 163 HIS A C 1
ATOM 1255 O O . HIS A 1 163 ? -1.632 10.254 13.725 1.00 98.44 163 HIS A O 1
ATOM 1261 N N . THR A 1 164 ? -3.796 10.515 14.293 1.00 98.44 164 THR A N 1
ATOM 1262 C CA . THR A 1 164 ? -3.942 11.869 13.743 1.00 98.44 164 THR A CA 1
ATOM 1263 C C . THR A 1 164 ? -2.910 12.818 14.346 1.00 98.44 164 THR A C 1
ATOM 1265 O O . THR A 1 164 ? -2.189 13.499 13.617 1.00 98.44 164 THR A O 1
ATOM 1268 N N . ARG A 1 165 ? -2.775 12.817 15.677 1.00 98.25 165 ARG A N 1
ATOM 1269 C CA . ARG A 1 165 ? -1.784 13.640 16.377 1.00 98.25 165 ARG A CA 1
ATOM 1270 C C . ARG A 1 165 ? -0.349 13.240 16.036 1.00 98.25 165 ARG A C 1
ATOM 1272 O O . ARG A 1 165 ? 0.469 14.104 15.749 1.00 98.25 165 ARG A O 1
ATOM 1279 N N . ALA A 1 166 ? -0.045 11.943 16.027 1.00 98.44 166 ALA A N 1
ATOM 1280 C CA . ALA A 1 166 ? 1.288 11.456 15.685 1.00 98.44 166 ALA A CA 1
ATOM 1281 C C . ALA A 1 166 ? 1.701 11.830 14.254 1.00 98.44 166 ALA A C 1
ATOM 1283 O O . ALA A 1 166 ? 2.833 12.254 14.040 1.00 98.44 166 ALA A O 1
ATOM 1284 N N . ALA A 1 167 ? 0.788 11.717 13.288 1.00 98.06 167 ALA A N 1
ATOM 1285 C CA . ALA A 1 167 ? 1.033 12.138 11.914 1.00 98.06 167 ALA A CA 1
ATOM 1286 C C . ALA A 1 167 ? 1.260 13.658 11.821 1.00 98.06 167 ALA A C 1
ATOM 1288 O O . ALA A 1 167 ? 2.158 14.089 11.105 1.00 98.06 167 ALA A O 1
ATOM 1289 N N . ALA A 1 168 ? 0.508 14.464 12.581 1.00 97.50 168 ALA A N 1
ATOM 1290 C CA . ALA A 1 168 ? 0.708 15.913 12.664 1.00 97.50 168 ALA A CA 1
ATOM 1291 C C . ALA A 1 168 ? 2.071 16.306 13.257 1.00 97.50 168 ALA A C 1
ATOM 1293 O O . ALA A 1 168 ? 2.705 17.235 12.764 1.00 97.50 168 ALA A O 1
ATOM 1294 N N . ASP A 1 169 ? 2.543 15.587 14.275 1.00 97.75 169 ASP A N 1
ATOM 1295 C CA . ASP A 1 169 ? 3.841 15.864 14.895 1.00 97.75 169 ASP A CA 1
ATOM 1296 C C . ASP A 1 169 ? 5.021 15.461 13.998 1.00 97.75 169 ASP A C 1
ATOM 1298 O O . ASP A 1 169 ? 6.057 16.125 14.002 1.00 97.75 169 ASP A O 1
ATOM 1302 N N . ILE A 1 170 ? 4.883 14.368 13.239 1.00 97.44 170 ILE A N 1
ATOM 1303 C CA . ILE A 1 170 ? 5.934 13.874 12.337 1.00 97.44 170 ILE A CA 1
ATOM 1304 C C . ILE A 1 170 ? 5.961 14.697 11.042 1.00 97.44 170 ILE A C 1
ATOM 1306 O O . ILE A 1 170 ? 7.038 15.040 10.559 1.00 97.44 170 ILE A O 1
ATOM 1310 N N . TRP A 1 171 ? 4.793 15.053 10.505 1.00 96.94 171 TRP A N 1
ATOM 1311 C CA . TRP A 1 171 ? 4.648 15.795 9.254 1.00 96.94 171 TRP A CA 1
ATOM 1312 C C . TRP A 1 171 ? 3.837 17.078 9.482 1.00 96.94 171 TRP A C 1
ATOM 1314 O O . TRP A 1 171 ? 2.685 17.164 9.059 1.00 96.94 171 TRP A O 1
ATOM 1324 N N . PRO A 1 172 ? 4.398 18.108 10.140 1.00 94.00 172 PRO A N 1
ATOM 1325 C CA . PRO A 1 172 ? 3.646 19.324 10.460 1.00 94.00 172 PRO A CA 1
ATOM 1326 C C . PRO A 1 172 ? 3.118 20.044 9.210 1.00 94.00 172 PRO A C 1
ATOM 1328 O O . PRO A 1 172 ? 2.018 20.594 9.238 1.00 94.00 172 PRO A O 1
ATOM 1331 N N . SER A 1 173 ? 3.854 19.957 8.100 1.00 92.44 173 SER A N 1
ATOM 1332 C CA . SER A 1 173 ? 3.480 20.516 6.799 1.00 92.44 173 SER A CA 1
ATOM 1333 C C . SER A 1 173 ? 3.828 19.514 5.693 1.00 92.44 173 SER A C 1
ATOM 1335 O O . SER A 1 173 ? 4.869 19.675 5.050 1.00 92.44 173 SER A O 1
ATOM 1337 N N . PRO A 1 174 ? 3.033 18.444 5.491 1.00 88.62 174 PRO A N 1
ATOM 1338 C CA . PRO A 1 174 ? 3.341 17.475 4.451 1.00 88.62 174 PRO A CA 1
ATOM 1339 C C . PRO A 1 174 ? 3.214 18.156 3.078 1.00 88.62 174 PRO A C 1
ATOM 1341 O O . PRO A 1 174 ? 2.281 18.944 2.883 1.00 88.62 174 PRO A O 1
ATOM 1344 N N . PRO A 1 175 ? 4.114 17.880 2.118 1.00 87.69 175 PRO A N 1
ATOM 1345 C CA . PRO A 1 175 ? 3.892 18.290 0.741 1.00 87.69 175 PRO A CA 1
ATOM 1346 C C . PRO A 1 175 ? 2.607 17.651 0.204 1.00 87.69 175 PRO A C 1
ATOM 1348 O O . PRO A 1 175 ? 2.170 16.591 0.662 1.00 87.69 175 PRO A O 1
ATOM 1351 N N . GLU A 1 176 ? 2.007 18.288 -0.795 1.00 88.56 176 GLU A N 1
ATOM 1352 C CA . GLU A 1 176 ? 0.889 17.701 -1.523 1.00 88.56 176 GLU A CA 1
ATOM 1353 C C . GLU A 1 176 ? 1.418 16.563 -2.404 1.00 88.56 176 GLU A C 1
ATOM 1355 O O . GLU A 1 176 ? 2.015 16.789 -3.454 1.00 88.56 176 GLU A O 1
ATOM 1360 N N . ILE A 1 177 ? 1.247 15.324 -1.940 1.00 90.94 177 ILE A N 1
ATOM 1361 C CA . ILE A 1 177 ? 1.626 14.120 -2.681 1.00 90.94 177 ILE A CA 1
ATOM 1362 C C . ILE A 1 177 ? 0.348 13.456 -3.178 1.00 90.94 177 ILE A C 1
ATOM 1364 O O . ILE A 1 177 ? -0.465 12.977 -2.388 1.00 90.94 177 ILE A O 1
ATOM 1368 N N . THR A 1 178 ? 0.179 13.395 -4.497 1.00 90.06 178 THR A N 1
ATOM 1369 C CA . THR A 1 178 ? -0.920 12.633 -5.097 1.00 90.06 178 THR A CA 1
ATOM 1370 C C . THR A 1 178 ? -0.517 11.167 -5.194 1.00 90.06 178 THR A C 1
ATOM 1372 O O . THR A 1 178 ? 0.266 10.781 -6.059 1.00 90.06 178 THR A O 1
ATOM 1375 N N . LEU A 1 179 ? -1.048 10.345 -4.291 1.00 93.88 179 LEU A N 1
ATOM 1376 C CA . LEU A 1 179 ? -0.862 8.897 -4.311 1.00 93.88 179 LEU A CA 1
ATOM 1377 C C . LEU A 1 179 ? -1.965 8.241 -5.161 1.00 93.88 179 LEU A C 1
ATOM 1379 O O . LEU A 1 179 ? -3.136 8.603 -5.013 1.00 93.88 179 LEU A O 1
ATOM 1383 N N . PRO A 1 180 ? -1.633 7.283 -6.045 1.00 93.88 180 PRO A N 1
ATOM 1384 C CA . PRO A 1 180 ? -2.639 6.575 -6.818 1.00 93.88 180 PRO A CA 1
ATOM 1385 C C . PRO A 1 180 ? -3.510 5.715 -5.893 1.00 93.88 180 PRO A C 1
ATOM 1387 O O . PRO A 1 180 ? -3.021 5.185 -4.889 1.00 93.88 180 PRO A O 1
ATOM 1390 N N . PRO A 1 181 ? -4.799 5.540 -6.224 1.00 93.12 181 PRO A N 1
ATOM 1391 C CA . PRO A 1 181 ? -5.659 4.646 -5.470 1.00 93.12 181 PRO A CA 1
ATOM 1392 C C . PRO A 1 181 ? -5.186 3.198 -5.625 1.00 93.12 181 PRO A C 1
ATOM 1394 O O . PRO A 1 181 ? -4.684 2.797 -6.677 1.00 93.12 181 PRO A O 1
ATOM 1397 N N . VAL A 1 182 ? -5.406 2.396 -4.585 1.00 95.19 182 VAL A N 1
ATOM 1398 C CA . VAL A 1 182 ? -5.217 0.944 -4.636 1.00 95.19 182 VAL A CA 1
ATOM 1399 C C . VAL A 1 182 ? -6.531 0.233 -4.374 1.00 95.19 182 VAL A C 1
ATOM 1401 O O . VAL A 1 182 ? -7.345 0.686 -3.568 1.00 95.19 182 VAL A O 1
ATOM 1404 N N . ASP A 1 183 ? -6.731 -0.895 -5.043 1.00 90.69 183 ASP A N 1
ATOM 1405 C CA . ASP A 1 183 ? -7.831 -1.806 -4.744 1.00 90.69 183 ASP A CA 1
ATOM 1406 C C . ASP A 1 183 ? -7.448 -2.655 -3.525 1.00 90.69 183 ASP A C 1
ATOM 1408 O O . ASP A 1 183 ? -6.816 -3.705 -3.641 1.00 90.69 183 ASP A O 1
ATOM 1412 N N . HIS A 1 184 ? -7.704 -2.113 -2.334 1.00 92.75 184 HIS A N 1
ATOM 1413 C CA . HIS A 1 184 ? -7.400 -2.759 -1.062 1.00 92.75 184 HIS A CA 1
ATOM 1414 C C . HIS A 1 184 ? -8.411 -2.311 0.011 1.00 92.75 184 HIS A C 1
ATOM 1416 O O . HIS A 1 184 ? -8.793 -1.140 0.030 1.00 92.75 184 HIS A O 1
ATOM 1422 N N . PRO A 1 185 ? -8.814 -3.173 0.964 1.00 91.62 185 PRO A N 1
ATOM 1423 C CA . PRO A 1 185 ? -9.755 -2.804 2.030 1.00 91.62 185 PRO A CA 1
ATOM 1424 C C . PRO A 1 185 ? -9.324 -1.603 2.884 1.00 91.62 185 PRO A C 1
ATOM 1426 O O . PRO A 1 185 ? -10.155 -0.858 3.385 1.00 91.62 185 PRO A O 1
ATOM 1429 N N . MET A 1 186 ? -8.020 -1.371 3.029 1.00 94.19 186 MET A N 1
ATOM 1430 C CA . MET A 1 186 ? -7.500 -0.187 3.731 1.00 94.19 186 MET A CA 1
ATOM 1431 C C . MET A 1 186 ? -7.642 1.120 2.940 1.00 94.19 186 MET A C 1
ATOM 1433 O O . MET A 1 186 ? -7.389 2.177 3.500 1.00 94.19 186 MET A O 1
ATOM 1437 N N . SER A 1 187 ? -8.075 1.092 1.678 1.00 94.00 187 SER A N 1
ATOM 1438 C CA . SER A 1 187 ? -8.328 2.310 0.895 1.00 94.00 187 SER A CA 1
ATOM 1439 C C . SER A 1 187 ? -9.547 3.098 1.377 1.00 94.00 187 SER A C 1
ATOM 1441 O O . SER A 1 187 ? -9.689 4.263 1.018 1.00 94.00 187 SER A O 1
ATOM 1443 N N . VAL A 1 188 ? -10.413 2.490 2.198 1.00 93.81 188 VAL A N 1
ATOM 1444 C CA . VAL A 1 188 ? -11.527 3.184 2.871 1.00 93.81 188 VAL A CA 1
ATOM 1445 C C . VAL A 1 188 ? -11.180 3.636 4.293 1.00 93.81 188 VAL A C 1
ATOM 1447 O O . VAL A 1 188 ? -12.055 4.110 5.014 1.00 93.81 188 VAL A O 1
ATOM 1450 N N . ALA A 1 189 ? -9.925 3.465 4.721 1.00 95.00 189 ALA A N 1
ATOM 1451 C CA . ALA A 1 189 ? -9.474 3.895 6.035 1.00 95.00 189 ALA A CA 1
ATOM 1452 C C . ALA A 1 189 ? -9.685 5.404 6.226 1.00 95.00 189 ALA A C 1
ATOM 1454 O O . ALA A 1 189 ? -9.399 6.208 5.340 1.00 95.00 189 ALA A O 1
ATOM 1455 N N . LYS A 1 190 ? -10.181 5.767 7.408 1.00 97.25 190 LYS A N 1
ATOM 1456 C CA . LYS A 1 190 ? -10.385 7.136 7.857 1.00 97.25 190 LYS A CA 1
ATOM 1457 C C . LYS A 1 190 ? -9.858 7.298 9.283 1.00 97.25 190 LYS A C 1
ATOM 1459 O O . LYS A 1 190 ? -10.578 7.110 10.264 1.00 97.25 190 LYS A O 1
ATOM 1464 N N . THR A 1 191 ? -8.591 7.672 9.392 1.00 97.69 191 THR A N 1
ATOM 1465 C CA . THR A 1 191 ? -7.936 8.020 10.659 1.00 97.69 191 THR A CA 1
ATOM 1466 C C . THR A 1 191 ? -8.374 9.402 11.155 1.00 97.69 191 THR A C 1
ATOM 1468 O O . THR A 1 191 ? -8.568 9.598 12.348 1.00 97.69 191 THR A O 1
ATOM 1471 N N . GLY A 1 192 ? -8.565 10.368 10.257 1.00 95.94 192 GLY A N 1
ATOM 1472 C CA . GLY A 1 192 ? -8.945 11.735 10.610 1.00 95.94 192 GLY A CA 1
ATOM 1473 C C . GLY A 1 192 ? -9.095 12.615 9.373 1.00 95.94 192 GLY A C 1
ATOM 1474 O O . GLY A 1 192 ? -8.710 12.228 8.272 1.00 95.94 192 GLY A O 1
ATOM 1475 N N . ASP A 1 193 ? -9.664 13.809 9.536 1.00 95.00 193 ASP A N 1
ATOM 1476 C CA . ASP A 1 193 ? -9.998 14.668 8.390 1.00 95.00 193 ASP A CA 1
ATOM 1477 C C . ASP A 1 193 ? -8.865 15.619 7.964 1.00 95.00 193 ASP A C 1
ATOM 1479 O O . ASP A 1 193 ? -8.953 16.214 6.885 1.00 95.00 193 ASP A O 1
ATOM 1483 N N . VAL A 1 194 ? -7.793 15.731 8.759 1.00 95.25 194 VAL A N 1
ATOM 1484 C CA . VAL A 1 194 ? -6.631 16.593 8.473 1.00 95.25 194 VAL A CA 1
ATOM 1485 C C . VAL A 1 194 ? -5.702 15.984 7.407 1.00 95.25 194 VAL A C 1
ATOM 1487 O O . VAL A 1 194 ? -5.629 14.756 7.298 1.00 95.25 194 VAL A O 1
ATOM 1490 N N . PRO A 1 195 ? -4.952 16.800 6.637 1.00 95.69 195 PRO A N 1
ATOM 1491 C CA . PRO A 1 195 ? -4.093 16.310 5.551 1.00 95.69 195 PRO A CA 1
ATOM 1492 C C . PRO A 1 195 ? -3.104 15.211 5.962 1.00 95.69 195 PRO A C 1
ATOM 1494 O O . PRO A 1 195 ? -2.921 14.242 5.232 1.00 95.69 195 PRO A O 1
ATOM 1497 N N . GLN A 1 196 ? -2.516 15.313 7.155 1.00 97.06 196 GLN A N 1
ATOM 1498 C CA . GLN A 1 196 ? -1.547 14.350 7.682 1.00 97.06 196 GLN A CA 1
ATOM 1499 C C . GLN A 1 196 ? -2.162 12.970 7.930 1.00 97.06 196 GLN A C 1
ATOM 1501 O O . GLN A 1 196 ? -1.543 11.953 7.625 1.00 97.06 196 GLN A O 1
ATOM 1506 N N . ALA A 1 197 ? -3.389 12.933 8.457 1.00 97.31 197 ALA A N 1
ATOM 1507 C CA . ALA A 1 197 ? -4.113 11.689 8.692 1.00 97.31 197 ALA A CA 1
ATOM 1508 C C . ALA A 1 197 ? -4.513 11.027 7.365 1.00 97.31 197 ALA A C 1
ATOM 1510 O O . ALA A 1 197 ? -4.329 9.825 7.202 1.00 97.31 197 ALA A O 1
ATOM 1511 N N . ARG A 1 198 ? -4.958 11.820 6.381 1.00 96.50 198 ARG A N 1
ATOM 1512 C CA . ARG A 1 198 ? -5.278 11.316 5.034 1.00 96.50 198 ARG A CA 1
ATOM 1513 C C . ARG A 1 198 ? -4.051 10.740 4.330 1.00 96.50 198 ARG A C 1
ATOM 1515 O O . ARG A 1 198 ? -4.131 9.653 3.764 1.00 96.50 198 ARG A O 1
ATOM 1522 N N . LEU A 1 199 ? -2.915 11.438 4.401 1.00 97.12 199 LEU A N 1
ATOM 1523 C CA . LEU A 1 199 ? -1.646 10.934 3.879 1.00 97.12 199 LEU A CA 1
ATOM 1524 C C . LEU A 1 199 ? -1.268 9.615 4.566 1.00 97.12 199 LEU A C 1
ATOM 1526 O O . LEU A 1 199 ? -0.915 8.649 3.894 1.00 97.12 199 LEU A O 1
ATOM 1530 N N . PHE A 1 200 ? -1.397 9.538 5.893 1.00 97.69 200 PHE A N 1
ATOM 1531 C CA . PHE A 1 200 ? -1.135 8.308 6.637 1.00 97.69 200 PHE A CA 1
ATOM 1532 C C . PHE A 1 200 ? -2.007 7.134 6.167 1.00 97.69 200 PHE A C 1
ATOM 1534 O O . PHE A 1 200 ? -1.479 6.045 5.929 1.00 97.69 200 PHE A O 1
ATOM 1541 N N . ASP A 1 201 ? -3.311 7.352 5.977 1.00 97.31 201 ASP A N 1
ATOM 1542 C CA . ASP A 1 201 ? -4.239 6.331 5.476 1.00 97.31 201 ASP A CA 1
ATOM 1543 C C . ASP A 1 201 ? -3.838 5.831 4.080 1.00 97.31 201 ASP A C 1
ATOM 1545 O O . ASP A 1 201 ? -3.771 4.622 3.845 1.00 97.31 201 ASP A O 1
ATOM 1549 N N . GLN A 1 202 ? -3.475 6.742 3.172 1.00 97.25 202 GLN A N 1
ATOM 1550 C CA . GLN A 1 202 ? -3.025 6.395 1.820 1.00 97.25 202 GLN A CA 1
ATOM 1551 C C . GLN A 1 202 ? -1.714 5.591 1.828 1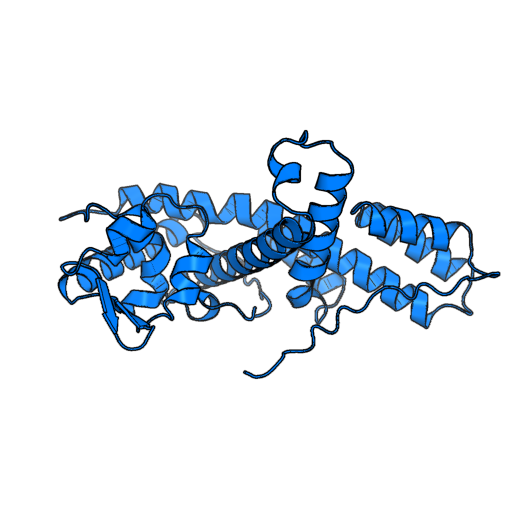.00 97.25 202 GLN A C 1
ATOM 1553 O O . GLN A 1 202 ? -1.602 4.575 1.136 1.00 97.25 202 GLN A O 1
ATOM 1558 N N . LEU A 1 203 ? -0.730 5.991 2.644 1.00 97.88 203 LEU A N 1
ATOM 1559 C CA . LEU A 1 203 ? 0.532 5.256 2.795 1.00 97.88 203 LEU A CA 1
ATOM 1560 C C . LEU A 1 203 ? 0.295 3.853 3.375 1.00 97.88 203 LEU A C 1
ATOM 1562 O O . LEU A 1 203 ? 0.895 2.876 2.920 1.00 97.88 203 LEU A O 1
ATOM 1566 N N . ARG A 1 204 ? -0.613 3.715 4.349 1.00 97.19 204 ARG A N 1
ATOM 1567 C CA . ARG A 1 204 ? -1.002 2.404 4.888 1.00 97.19 204 ARG A CA 1
ATOM 1568 C C . ARG A 1 204 ? -1.673 1.535 3.832 1.00 97.19 204 ARG A C 1
ATOM 1570 O O . ARG A 1 204 ? -1.314 0.364 3.718 1.00 97.19 204 ARG A O 1
ATOM 1577 N N . ALA A 1 205 ? -2.596 2.085 3.045 1.00 97.06 205 ALA A N 1
ATOM 1578 C CA . ALA A 1 205 ? -3.255 1.349 1.970 1.00 97.06 205 ALA A CA 1
ATOM 1579 C C . ALA A 1 205 ? -2.238 0.797 0.958 1.00 97.06 205 ALA A C 1
ATOM 1581 O O . ALA A 1 205 ? -2.257 -0.398 0.663 1.00 97.06 205 ALA A O 1
ATOM 1582 N N . LEU A 1 206 ? -1.278 1.619 0.518 1.00 97.94 206 LEU A N 1
ATOM 1583 C CA . LEU A 1 206 ? -0.182 1.190 -0.360 1.00 97.94 206 LEU A CA 1
ATOM 1584 C C . LEU A 1 206 ? 0.708 0.117 0.281 1.00 97.94 206 LEU A C 1
ATOM 1586 O O . LEU A 1 206 ? 1.088 -0.857 -0.374 1.00 97.94 206 LEU A O 1
ATOM 1590 N N . ARG A 1 207 ? 1.021 0.261 1.574 1.00 97.38 207 ARG A N 1
ATOM 1591 C CA . ARG A 1 207 ? 1.830 -0.718 2.314 1.00 97.38 207 ARG A CA 1
ATOM 1592 C C . ARG A 1 207 ? 1.147 -2.081 2.356 1.00 97.38 207 ARG A C 1
ATOM 1594 O O . ARG A 1 207 ? 1.816 -3.096 2.166 1.00 97.38 207 ARG A O 1
ATOM 1601 N N . HIS A 1 208 ? -0.162 -2.109 2.588 1.00 96.00 208 HIS A N 1
ATOM 1602 C CA . HIS A 1 208 ? -0.915 -3.358 2.619 1.00 96.00 208 HIS A CA 1
ATOM 1603 C C . HIS A 1 208 ? -1.148 -3.942 1.223 1.00 96.00 208 HIS A C 1
ATOM 1605 O O . HIS A 1 208 ? -0.971 -5.143 1.052 1.00 96.00 208 HIS A O 1
ATOM 1611 N N . HIS A 1 209 ? -1.370 -3.109 0.202 1.00 96.94 209 HIS A N 1
ATOM 1612 C CA . HIS A 1 209 ? -1.372 -3.559 -1.191 1.00 96.94 209 HIS A CA 1
ATOM 1613 C C . HIS A 1 209 ? -0.075 -4.305 -1.559 1.00 96.94 209 HIS A C 1
ATOM 1615 O O . HIS A 1 209 ? -0.123 -5.405 -2.110 1.00 96.94 209 HIS A O 1
ATOM 1621 N N . ARG A 1 210 ? 1.100 -3.770 -1.183 1.00 97.31 210 ARG A N 1
ATOM 1622 C CA . ARG A 1 210 ? 2.367 -4.495 -1.379 1.00 97.31 210 ARG A CA 1
ATOM 1623 C C . ARG A 1 210 ? 2.441 -5.766 -0.532 1.00 97.31 210 ARG A C 1
ATOM 1625 O O . ARG A 1 210 ? 2.962 -6.773 -1.001 1.00 97.31 210 ARG A O 1
ATOM 1632 N N . ALA A 1 211 ? 1.958 -5.742 0.709 1.00 96.19 211 ALA A N 1
ATOM 1633 C CA . ALA A 1 211 ? 1.951 -6.931 1.561 1.00 96.19 211 ALA A CA 1
ATOM 1634 C C . ALA A 1 211 ? 1.115 -8.075 0.955 1.00 96.19 211 ALA A C 1
ATOM 1636 O O . ALA A 1 211 ? 1.484 -9.240 1.109 1.00 96.19 211 ALA A O 1
ATOM 1637 N N . ASP A 1 212 ? 0.032 -7.753 0.246 1.00 96.38 212 ASP A N 1
ATOM 1638 C CA . ASP A 1 212 ? -0.800 -8.707 -0.495 1.00 96.38 212 ASP A CA 1
ATOM 1639 C C . ASP A 1 212 ? -0.093 -9.256 -1.727 1.00 96.38 212 ASP A C 1
ATOM 1641 O O . ASP A 1 212 ? -0.024 -10.475 -1.888 1.00 96.38 212 ASP A O 1
ATOM 1645 N N . ALA A 1 213 ? 0.517 -8.383 -2.534 1.00 97.19 213 ALA A N 1
ATOM 1646 C CA . ALA A 1 213 ? 1.376 -8.798 -3.644 1.00 97.19 213 ALA A CA 1
ATOM 1647 C C . ALA A 1 213 ? 2.488 -9.750 -3.166 1.00 97.19 213 ALA A C 1
ATOM 1649 O O . ALA A 1 213 ? 2.746 -10.787 -3.776 1.00 97.19 213 ALA A O 1
ATOM 1650 N N . HIS A 1 214 ? 3.092 -9.434 -2.021 1.00 95.94 214 HIS A N 1
ATOM 1651 C CA . HIS A 1 214 ? 4.137 -10.242 -1.414 1.00 95.94 214 HIS A CA 1
ATOM 1652 C C . HIS A 1 214 ? 3.622 -11.601 -0.944 1.00 95.94 214 HIS A C 1
ATOM 1654 O O . HIS A 1 214 ? 4.217 -12.632 -1.247 1.00 95.94 214 HIS A O 1
ATOM 1660 N N . ALA A 1 215 ? 2.497 -11.628 -0.228 1.00 94.88 215 ALA A N 1
ATOM 1661 C CA . ALA A 1 215 ? 1.898 -12.876 0.230 1.00 94.88 215 ALA A CA 1
ATOM 1662 C C . ALA A 1 215 ? 1.502 -13.783 -0.944 1.00 94.88 215 ALA A C 1
ATOM 1664 O O . ALA A 1 215 ? 1.743 -14.988 -0.879 1.00 94.88 215 ALA A O 1
ATOM 1665 N N . ALA A 1 216 ? 0.963 -13.213 -2.026 1.00 95.19 216 ALA A N 1
ATOM 1666 C CA . ALA A 1 216 ? 0.641 -13.951 -3.242 1.00 95.19 216 ALA A CA 1
ATOM 1667 C C . ALA A 1 216 ? 1.898 -14.545 -3.906 1.00 95.19 216 ALA A C 1
ATOM 1669 O O . ALA A 1 216 ? 1.909 -15.730 -4.238 1.00 95.19 216 ALA A O 1
ATOM 1670 N N . ALA A 1 217 ? 2.976 -13.761 -4.032 1.00 95.31 217 ALA A N 1
ATOM 1671 C CA . ALA A 1 217 ? 4.247 -14.227 -4.591 1.00 95.31 217 ALA A CA 1
ATOM 1672 C C . ALA A 1 217 ? 4.874 -15.360 -3.756 1.00 95.31 217 ALA A C 1
ATOM 1674 O O . ALA A 1 217 ? 5.318 -16.367 -4.302 1.00 95.31 217 ALA A O 1
ATOM 1675 N N . TRP A 1 218 ? 4.847 -15.246 -2.425 1.00 94.19 218 TRP A N 1
ATOM 1676 C CA . TRP A 1 218 ? 5.302 -16.311 -1.525 1.00 94.19 218 TRP A CA 1
ATOM 1677 C C . TRP A 1 218 ? 4.449 -17.575 -1.616 1.00 94.19 218 TRP A C 1
ATOM 1679 O O . TRP A 1 218 ? 4.982 -18.685 -1.596 1.00 94.19 218 TRP A O 1
ATOM 1689 N N . ALA A 1 219 ? 3.126 -17.425 -1.698 1.00 92.88 219 ALA A N 1
ATOM 1690 C CA . ALA A 1 219 ? 2.216 -18.558 -1.806 1.00 92.88 219 ALA A CA 1
ATOM 1691 C C . ALA A 1 219 ? 2.452 -19.363 -3.095 1.00 92.88 219 ALA A C 1
ATOM 1693 O O . ALA A 1 219 ? 2.328 -20.586 -3.067 1.00 92.88 219 ALA A O 1
ATOM 1694 N N . ALA A 1 220 ? 2.839 -18.698 -4.189 1.00 93.75 220 ALA A N 1
ATOM 1695 C CA . ALA A 1 220 ? 3.128 -19.342 -5.468 1.00 93.75 220 ALA A CA 1
ATOM 1696 C C . ALA A 1 220 ? 4.377 -20.248 -5.443 1.00 93.75 220 ALA A C 1
ATOM 1698 O O . ALA A 1 220 ? 4.417 -21.236 -6.172 1.00 93.75 220 ALA A O 1
ATOM 1699 N N . GLU A 1 221 ? 5.374 -19.952 -4.603 1.00 91.25 221 GLU A N 1
ATOM 1700 C CA . GLU A 1 221 ? 6.619 -20.739 -4.510 1.00 91.25 221 GLU A CA 1
ATOM 1701 C C . GLU A 1 221 ? 6.558 -21.854 -3.443 1.00 91.25 221 GLU A C 1
ATOM 1703 O O . GLU A 1 221 ? 7.337 -22.807 -3.470 1.00 91.25 221 GLU A O 1
ATOM 1708 N N . GLY A 1 222 ? 5.608 -21.771 -2.506 1.00 88.88 222 GLY A N 1
ATOM 1709 C CA . GLY A 1 222 ? 5.366 -22.794 -1.488 1.00 88.88 222 GLY A CA 1
ATOM 1710 C C . GLY A 1 222 ? 6.188 -22.642 -0.193 1.00 88.88 222 GLY A C 1
ATOM 1711 O O . GLY A 1 222 ? 7.041 -21.764 -0.053 1.00 88.88 222 GLY A O 1
ATOM 1712 N N . PRO A 1 223 ? 5.925 -23.493 0.820 1.00 85.25 223 PRO A N 1
ATOM 1713 C CA . PRO A 1 223 ? 6.401 -23.280 2.191 1.00 85.25 223 PRO A CA 1
ATOM 1714 C C . PRO A 1 223 ? 7.919 -23.427 2.369 1.00 85.25 223 PRO A C 1
ATOM 1716 O O . PRO A 1 223 ? 8.480 -22.797 3.266 1.00 85.25 223 PRO A O 1
ATOM 1719 N N . ALA A 1 224 ? 8.587 -24.208 1.513 1.00 86.19 224 ALA A N 1
ATOM 1720 C CA . ALA A 1 224 ? 10.022 -24.489 1.614 1.00 86.19 224 ALA A CA 1
ATOM 1721 C C . ALA A 1 224 ? 10.901 -23.232 1.479 1.00 86.19 224 ALA A C 1
ATOM 1723 O O . ALA A 1 224 ? 12.009 -23.187 2.008 1.00 86.19 224 ALA A O 1
ATOM 1724 N N . VAL A 1 225 ? 10.406 -22.171 0.828 1.00 87.62 225 VAL A N 1
ATOM 1725 C CA . VAL A 1 225 ? 11.185 -20.936 0.639 1.00 87.62 225 VAL A CA 1
ATOM 1726 C C . VAL A 1 225 ? 11.460 -20.197 1.953 1.00 87.62 225 VAL A C 1
ATOM 1728 O O . VAL A 1 225 ? 12.420 -19.427 2.065 1.00 87.62 225 VAL A O 1
ATOM 1731 N N . ARG A 1 226 ? 10.657 -20.447 2.997 1.00 83.88 226 ARG A N 1
ATOM 1732 C CA . ARG A 1 226 ? 10.804 -19.762 4.294 1.00 83.88 226 ARG A CA 1
ATOM 1733 C C . ARG A 1 226 ? 12.116 -20.111 4.990 1.00 83.88 226 ARG A C 1
ATOM 1735 O O . ARG A 1 226 ? 12.616 -19.303 5.766 1.00 83.88 226 ARG A O 1
ATOM 1742 N N . GLU A 1 227 ? 12.696 -21.258 4.658 1.00 88.69 227 GLU A N 1
ATOM 1743 C CA . GLU A 1 227 ? 13.958 -21.750 5.217 1.00 88.69 227 GLU A CA 1
ATOM 1744 C C . GLU A 1 227 ? 15.188 -21.287 4.417 1.00 88.69 227 GLU A C 1
ATOM 1746 O O . GLU A 1 227 ? 16.316 -21.417 4.885 1.00 88.69 227 GLU A O 1
ATOM 1751 N N . MET A 1 228 ? 14.989 -20.716 3.224 1.00 90.44 228 MET A N 1
ATOM 1752 C CA . MET A 1 228 ? 16.084 -20.265 2.358 1.00 90.44 228 MET A CA 1
ATOM 1753 C C . MET A 1 228 ? 16.771 -19.004 2.899 1.00 90.44 228 MET A C 1
ATOM 1755 O O . MET A 1 228 ? 16.162 -18.210 3.615 1.00 90.44 228 MET A O 1
ATOM 1759 N N . SER A 1 229 ? 18.031 -18.777 2.520 1.00 90.88 229 SER A N 1
ATOM 1760 C CA . SER A 1 229 ? 18.728 -17.518 2.826 1.00 90.88 229 SER A CA 1
ATOM 1761 C C . SER A 1 229 ? 18.057 -16.331 2.129 1.00 90.88 229 SER A C 1
ATOM 1763 O O . SER A 1 229 ? 17.495 -16.488 1.047 1.00 90.88 229 SER A O 1
ATOM 1765 N N . ALA A 1 230 ? 18.161 -15.131 2.710 1.00 85.00 230 ALA A N 1
ATOM 1766 C CA . ALA A 1 230 ? 17.718 -13.881 2.083 1.00 85.00 230 ALA A CA 1
ATOM 1767 C C . ALA A 1 230 ? 18.312 -13.680 0.673 1.00 85.00 230 ALA A C 1
ATOM 1769 O O . ALA A 1 230 ? 17.612 -13.206 -0.218 1.00 85.00 230 ALA A O 1
ATOM 1770 N N . ASP A 1 231 ? 19.557 -14.115 0.463 1.00 86.44 231 ASP A N 1
ATOM 1771 C CA . ASP A 1 231 ? 20.284 -13.966 -0.805 1.00 86.44 231 ASP A CA 1
ATOM 1772 C C . ASP A 1 231 ? 19.944 -15.047 -1.849 1.00 86.44 231 ASP A C 1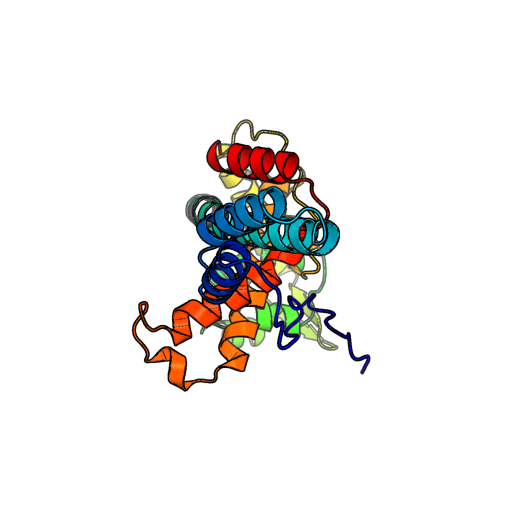
ATOM 1774 O O . ASP A 1 231 ? 20.459 -15.028 -2.975 1.00 86.44 231 ASP A O 1
ATOM 1778 N N . ASP A 1 232 ? 19.089 -16.011 -1.493 1.00 92.00 232 ASP A N 1
ATOM 1779 C CA . ASP A 1 232 ? 18.723 -17.109 -2.380 1.00 92.00 232 ASP A CA 1
ATOM 1780 C C . ASP A 1 232 ? 18.069 -16.572 -3.674 1.00 92.00 232 ASP A C 1
ATOM 1782 O O . ASP A 1 232 ? 17.177 -15.716 -3.616 1.00 92.00 232 ASP A O 1
ATOM 1786 N N . PRO A 1 233 ? 18.475 -17.051 -4.868 1.00 90.19 233 PRO A N 1
ATOM 1787 C CA . PRO A 1 233 ? 17.848 -16.663 -6.130 1.00 90.19 233 PRO A CA 1
ATOM 1788 C C . PRO A 1 233 ? 16.321 -16.823 -6.151 1.00 90.19 233 PRO A C 1
ATOM 1790 O O . PRO A 1 233 ? 15.646 -16.052 -6.829 1.00 90.19 233 PRO A O 1
ATOM 1793 N N . VAL A 1 234 ? 15.766 -17.799 -5.427 1.00 91.75 234 VAL A N 1
ATOM 1794 C CA . VAL A 1 234 ? 14.316 -17.989 -5.278 1.00 91.75 234 VAL A CA 1
ATOM 1795 C C . VAL A 1 234 ? 13.695 -16.796 -4.554 1.00 91.75 234 VAL A C 1
ATOM 1797 O O . VAL A 1 234 ? 12.707 -16.243 -5.031 1.00 91.75 234 VAL A O 1
ATOM 1800 N N . ARG A 1 235 ? 14.300 -16.326 -3.455 1.00 92.06 235 ARG A N 1
ATOM 1801 C CA . ARG A 1 235 ? 13.804 -15.144 -2.734 1.00 92.06 235 ARG A CA 1
ATOM 1802 C C . ARG A 1 235 ? 13.881 -13.880 -3.580 1.00 92.06 235 ARG A C 1
ATOM 1804 O O . ARG A 1 235 ? 12.939 -13.094 -3.574 1.00 92.06 235 ARG A O 1
ATOM 1811 N N . ARG A 1 236 ? 14.936 -13.727 -4.386 1.00 91.25 236 ARG A N 1
ATOM 1812 C CA . ARG A 1 236 ? 15.018 -12.627 -5.361 1.00 91.25 236 ARG A CA 1
ATOM 1813 C C . ARG A 1 236 ? 13.883 -12.673 -6.384 1.00 91.25 236 ARG A C 1
ATOM 1815 O O . ARG A 1 236 ? 13.295 -11.637 -6.668 1.00 91.25 236 ARG A O 1
ATOM 1822 N N . ARG A 1 237 ? 13.510 -13.857 -6.883 1.00 92.25 237 ARG A N 1
ATOM 1823 C CA . ARG A 1 237 ? 12.345 -13.996 -7.777 1.00 92.25 237 ARG A CA 1
ATOM 1824 C C . ARG A 1 237 ? 11.023 -13.659 -7.090 1.00 92.25 237 ARG A C 1
ATOM 1826 O O . ARG A 1 237 ? 10.164 -13.069 -7.739 1.00 92.25 237 ARG A O 1
ATOM 1833 N N . ILE A 1 238 ? 10.864 -13.987 -5.806 1.00 95.19 238 ILE A N 1
ATOM 1834 C CA . ILE A 1 238 ? 9.680 -13.598 -5.023 1.00 95.19 238 ILE A CA 1
ATOM 1835 C C . ILE A 1 238 ? 9.577 -12.082 -4.902 1.00 95.19 238 ILE A C 1
ATOM 1837 O O . ILE A 1 238 ? 8.502 -11.535 -5.140 1.00 95.19 238 ILE A O 1
ATOM 1841 N N . GLU A 1 239 ? 10.664 -11.391 -4.555 1.00 95.12 239 GLU A N 1
ATOM 1842 C CA . GLU A 1 239 ? 10.656 -9.923 -4.525 1.00 95.12 239 GLU A CA 1
ATOM 1843 C C . GLU A 1 239 ? 10.384 -9.355 -5.919 1.00 95.12 239 GLU A C 1
ATOM 1845 O O . GLU A 1 239 ? 9.548 -8.466 -6.067 1.00 95.12 239 GLU A O 1
ATOM 1850 N N . ALA A 1 240 ? 10.978 -9.948 -6.960 1.00 96.38 240 ALA A N 1
ATOM 1851 C CA . ALA A 1 240 ? 10.731 -9.530 -8.330 1.00 96.38 240 ALA A CA 1
ATOM 1852 C C . ALA A 1 240 ? 9.242 -9.653 -8.714 1.00 96.38 240 ALA A C 1
ATOM 1854 O O . ALA A 1 240 ? 8.653 -8.737 -9.285 1.00 96.38 240 ALA A O 1
ATOM 1855 N N . ALA A 1 241 ? 8.604 -10.775 -8.371 1.00 97.56 241 ALA A N 1
ATOM 1856 C CA . ALA A 1 241 ? 7.173 -10.986 -8.574 1.00 97.56 241 ALA A CA 1
ATOM 1857 C C . ALA A 1 241 ? 6.316 -10.046 -7.708 1.00 97.56 241 ALA A C 1
ATOM 1859 O O . ALA A 1 241 ? 5.324 -9.504 -8.195 1.00 97.56 241 ALA A O 1
ATOM 1860 N N . THR A 1 242 ? 6.728 -9.805 -6.460 1.00 97.94 242 THR A N 1
ATOM 1861 C CA . THR A 1 242 ? 6.073 -8.866 -5.539 1.00 97.94 242 THR A CA 1
ATOM 1862 C C . THR A 1 242 ? 6.020 -7.469 -6.145 1.00 97.94 242 THR A C 1
ATOM 1864 O O . THR A 1 242 ? 4.945 -6.879 -6.216 1.00 97.94 242 THR A O 1
ATOM 1867 N N . ASP A 1 243 ? 7.153 -6.941 -6.608 1.00 98.31 243 ASP A N 1
ATOM 1868 C CA . ASP A 1 243 ? 7.214 -5.576 -7.126 1.00 98.31 243 ASP A CA 1
ATOM 1869 C C . ASP A 1 243 ? 6.477 -5.444 -8.464 1.00 98.31 243 ASP A C 1
ATOM 1871 O O . ASP A 1 243 ? 5.831 -4.425 -8.691 1.00 98.31 243 ASP A O 1
ATOM 1875 N N . ARG A 1 244 ? 6.475 -6.476 -9.325 1.00 98.00 244 ARG A N 1
ATOM 1876 C CA . ARG A 1 244 ? 5.661 -6.470 -10.559 1.00 98.00 244 ARG A CA 1
ATOM 1877 C C . ARG A 1 244 ? 4.176 -6.312 -10.268 1.00 98.00 244 ARG A C 1
ATOM 1879 O O . ARG A 1 244 ? 3.490 -5.589 -10.996 1.00 98.00 244 ARG A O 1
ATOM 1886 N N . GLU A 1 245 ? 3.685 -6.966 -9.220 1.00 97.94 245 GLU A N 1
ATOM 1887 C CA . GLU A 1 245 ? 2.285 -6.850 -8.822 1.00 97.94 245 GLU A CA 1
ATOM 1888 C C . GLU A 1 245 ? 1.994 -5.564 -8.056 1.00 97.94 245 GLU A C 1
ATOM 1890 O O . GLU A 1 245 ? 1.027 -4.868 -8.370 1.00 97.94 245 GLU A O 1
ATOM 1895 N N . ALA A 1 246 ? 2.885 -5.173 -7.146 1.00 98.06 246 ALA A N 1
ATOM 1896 C CA . ALA A 1 246 ? 2.808 -3.899 -6.441 1.00 98.06 246 ALA A CA 1
ATOM 1897 C C . ALA A 1 246 ? 3.008 -2.685 -7.368 1.00 98.06 246 ALA A C 1
ATOM 1899 O O . ALA A 1 246 ? 2.755 -1.552 -6.958 1.00 98.06 246 ALA A O 1
ATOM 1900 N N . ALA A 1 247 ? 3.449 -2.895 -8.615 1.00 98.19 247 ALA A N 1
ATOM 1901 C CA . ALA A 1 247 ? 3.628 -1.837 -9.598 1.00 98.19 247 ALA A CA 1
ATOM 1902 C C . ALA A 1 247 ? 2.330 -1.347 -10.246 1.00 98.19 247 ALA A C 1
ATOM 1904 O O . ALA A 1 247 ? 2.323 -0.280 -10.864 1.00 98.19 247 ALA A O 1
ATOM 1905 N N . ARG A 1 248 ? 1.229 -2.101 -10.121 1.00 97.50 248 ARG A N 1
ATOM 1906 C CA . ARG A 1 248 ? -0.058 -1.777 -10.760 1.00 97.50 248 ARG A CA 1
ATOM 1907 C C . ARG A 1 248 ? -0.527 -0.332 -10.517 1.00 97.50 248 ARG A C 1
ATOM 1909 O O . ARG A 1 248 ? -0.900 0.298 -11.506 1.00 97.50 248 ARG A O 1
ATOM 1916 N N . PRO A 1 249 ? -0.471 0.231 -9.292 1.00 97.75 249 PRO A N 1
ATOM 1917 C CA . PRO A 1 249 ? -0.934 1.598 -9.036 1.00 97.75 249 PRO A CA 1
ATOM 1918 C C . PRO A 1 249 ? -0.094 2.672 -9.740 1.00 97.75 249 PRO A C 1
ATOM 1920 O O . PRO A 1 249 ? -0.586 3.768 -9.987 1.00 97.75 249 PRO A O 1
ATOM 1923 N N . TRP A 1 250 ? 1.162 2.372 -10.086 1.00 97.62 250 TRP A N 1
ATOM 1924 C CA . TRP A 1 250 ? 2.083 3.341 -10.691 1.00 97.62 250 TRP A CA 1
ATOM 1925 C C . TRP A 1 250 ? 1.999 3.369 -12.214 1.00 97.62 250 TRP A C 1
ATOM 1927 O O . TRP A 1 250 ? 2.356 4.382 -12.809 1.00 97.62 250 TRP A O 1
ATOM 1937 N N . ARG A 1 251 ? 1.518 2.293 -12.854 1.00 96.25 251 ARG A N 1
ATOM 1938 C CA . ARG A 1 251 ? 1.443 2.176 -14.325 1.00 96.25 251 ARG A CA 1
ATOM 1939 C C . ARG A 1 251 ? 0.710 3.341 -15.007 1.00 96.25 251 ARG A C 1
ATOM 1941 O O . ARG A 1 251 ? 1.209 3.806 -16.023 1.00 96.25 251 ARG A O 1
ATOM 1948 N N . PRO A 1 252 ? -0.404 3.875 -14.467 1.00 96.69 252 PRO A N 1
ATOM 1949 C CA . PRO A 1 252 ? -1.076 5.027 -15.072 1.00 96.69 252 PRO A CA 1
ATOM 1950 C C . PRO A 1 252 ? -0.296 6.350 -14.981 1.00 96.69 252 PRO A C 1
ATOM 1952 O O . PRO A 1 252 ? -0.648 7.303 -15.672 1.00 96.69 252 PRO A O 1
ATOM 1955 N N . LEU A 1 253 ? 0.718 6.443 -14.114 1.00 96.88 253 LEU A N 1
ATOM 1956 C CA . LEU A 1 253 ? 1.527 7.650 -13.940 1.00 96.88 253 LEU A CA 1
ATOM 1957 C C . LEU A 1 253 ? 2.643 7.713 -14.987 1.00 96.88 253 LEU A C 1
ATOM 1959 O O . LEU A 1 253 ? 3.229 6.685 -15.331 1.00 96.88 253 LEU A O 1
ATOM 1963 N N . SER A 1 254 ? 2.981 8.926 -15.433 1.00 96.44 254 SER A N 1
ATOM 1964 C CA . SER A 1 254 ? 4.176 9.160 -16.248 1.00 96.44 254 SER A CA 1
ATOM 1965 C C . SER A 1 254 ? 5.456 8.914 -15.442 1.00 96.44 254 SER A C 1
ATOM 1967 O O . SER A 1 254 ? 5.454 8.960 -14.210 1.00 96.44 254 SER A O 1
ATOM 1969 N N . VAL A 1 255 ? 6.572 8.697 -16.142 1.00 96.25 255 VAL A N 1
ATOM 1970 C CA . VAL A 1 255 ? 7.897 8.524 -15.522 1.00 96.25 255 VAL A CA 1
ATOM 1971 C C . VAL A 1 255 ? 8.257 9.712 -14.622 1.00 96.25 255 VAL A C 1
ATOM 1973 O O . VAL A 1 255 ? 8.694 9.504 -13.489 1.00 96.25 255 VAL A O 1
ATOM 1976 N N . ASP A 1 256 ? 8.009 10.941 -15.084 1.00 96.81 256 ASP A N 1
ATOM 1977 C CA . ASP A 1 256 ? 8.285 12.158 -14.311 1.00 96.81 256 ASP A CA 1
ATOM 1978 C C . ASP A 1 256 ? 7.420 12.227 -13.047 1.00 96.81 256 ASP A C 1
ATOM 1980 O O . ASP A 1 256 ? 7.945 12.438 -11.956 1.00 96.81 256 ASP A O 1
ATOM 1984 N N . ALA A 1 257 ? 6.119 11.924 -13.152 1.00 97.44 257 ALA A N 1
ATOM 1985 C CA . ALA A 1 257 ? 5.220 11.907 -11.999 1.00 97.44 257 ALA A CA 1
ATOM 1986 C C . ALA A 1 257 ? 5.634 10.854 -10.955 1.00 97.44 257 ALA A C 1
ATOM 1988 O O . ALA A 1 257 ? 5.560 11.104 -9.751 1.00 97.44 257 ALA A O 1
ATOM 1989 N N . ARG A 1 258 ? 6.117 9.680 -11.388 1.00 98.12 258 ARG A N 1
ATOM 1990 C CA . ARG A 1 258 ? 6.668 8.663 -10.475 1.00 98.12 258 ARG A CA 1
ATOM 1991 C C . ARG A 1 258 ? 7.940 9.155 -9.777 1.00 98.12 258 ARG A C 1
ATOM 1993 O O . ARG A 1 258 ? 8.111 8.904 -8.584 1.00 98.12 258 ARG A O 1
ATOM 2000 N N . ALA A 1 259 ? 8.826 9.847 -10.493 1.00 97.44 259 ALA A N 1
ATOM 2001 C CA . ALA A 1 259 ? 10.061 10.392 -9.930 1.00 97.44 259 ALA A CA 1
ATOM 2002 C C . ALA A 1 259 ? 9.788 11.522 -8.918 1.00 97.44 259 ALA A C 1
ATOM 2004 O O . ALA A 1 259 ? 10.381 11.539 -7.834 1.00 97.44 259 ALA A O 1
ATOM 2005 N N . GLU A 1 260 ? 8.861 12.426 -9.238 1.00 96.88 260 GLU A N 1
ATOM 2006 C CA . GLU A 1 260 ? 8.395 13.489 -8.341 1.00 96.88 260 GLU A CA 1
ATOM 2007 C C . GLU A 1 260 ? 7.755 12.910 -7.078 1.00 96.88 260 GLU A C 1
ATOM 2009 O O . GLU A 1 260 ? 8.096 13.327 -5.972 1.00 96.88 260 GLU A O 1
ATOM 2014 N N . LEU A 1 261 ? 6.906 11.888 -7.222 1.00 97.50 261 LEU A N 1
ATOM 2015 C CA . LEU A 1 261 ? 6.275 11.192 -6.101 1.00 97.50 261 LEU A CA 1
ATOM 2016 C C . LEU A 1 261 ? 7.313 10.580 -5.155 1.00 97.50 261 LEU A C 1
ATOM 2018 O O . LEU A 1 261 ? 7.256 10.815 -3.948 1.00 97.50 261 LEU A O 1
ATOM 2022 N N . VAL A 1 262 ? 8.284 9.825 -5.680 1.00 97.69 262 VAL A N 1
ATOM 2023 C CA . VAL A 1 262 ? 9.343 9.223 -4.850 1.00 97.69 262 VAL A CA 1
ATOM 2024 C C . VAL A 1 262 ? 10.181 10.304 -4.163 1.00 97.69 262 VAL A C 1
ATOM 2026 O O . VAL A 1 262 ? 10.520 10.170 -2.988 1.00 97.69 262 VAL A O 1
ATOM 2029 N N . THR A 1 263 ? 10.491 11.393 -4.866 1.00 97.12 263 THR A N 1
ATOM 2030 C CA . THR A 1 263 ? 11.208 12.539 -4.288 1.00 97.12 263 THR A CA 1
ATOM 2031 C C . THR A 1 263 ? 10.406 13.179 -3.155 1.00 97.12 263 THR A C 1
ATOM 2033 O O . THR A 1 263 ? 10.963 13.441 -2.090 1.00 97.12 263 THR A O 1
ATOM 2036 N N . GLY A 1 264 ? 9.096 13.362 -3.340 1.00 96.38 264 GLY A N 1
ATOM 2037 C CA . GLY A 1 264 ? 8.193 13.877 -2.313 1.00 96.38 264 GLY A CA 1
ATOM 2038 C C . GLY A 1 264 ? 8.151 12.984 -1.074 1.00 96.38 264 GLY A C 1
ATOM 2039 O O . GLY A 1 264 ? 8.279 13.483 0.041 1.00 96.38 264 GLY A O 1
ATOM 2040 N N . LEU A 1 265 ? 8.064 11.661 -1.256 1.00 97.38 265 LEU A N 1
ATOM 2041 C CA . LEU A 1 265 ? 8.089 10.705 -0.145 1.00 97.38 265 LEU A CA 1
ATOM 2042 C C . LEU A 1 265 ? 9.417 10.720 0.617 1.00 97.38 265 LEU A C 1
ATOM 2044 O O . LEU A 1 265 ? 9.408 10.653 1.840 1.00 97.38 265 LEU A O 1
ATOM 2048 N N . ARG A 1 266 ? 10.555 10.848 -0.076 1.00 96.38 266 ARG A N 1
ATOM 2049 C CA . ARG A 1 266 ? 11.879 10.985 0.561 1.00 96.38 266 ARG A CA 1
ATOM 2050 C C . ARG A 1 266 ? 12.025 12.279 1.364 1.00 96.38 266 ARG A C 1
ATOM 2052 O O . ARG A 1 266 ? 12.840 12.325 2.280 1.00 96.38 266 ARG A O 1
ATOM 2059 N N . GLY A 1 267 ? 11.272 13.318 1.004 1.00 94.75 267 GLY A N 1
ATOM 2060 C CA . GLY A 1 267 ? 11.263 14.610 1.692 1.00 94.75 267 GLY A CA 1
ATOM 2061 C C . GLY A 1 267 ? 10.428 14.652 2.978 1.00 94.75 267 GLY A C 1
ATOM 2062 O O . GLY A 1 267 ? 10.566 15.614 3.733 1.00 94.75 267 GLY A O 1
ATOM 2063 N N . LEU A 1 268 ? 9.579 13.644 3.222 1.00 93.94 268 LEU A N 1
ATOM 2064 C CA . LEU A 1 268 ? 8.829 13.444 4.474 1.00 93.94 268 LEU A CA 1
ATOM 2065 C C . LEU A 1 268 ? 9.701 12.832 5.571 1.00 93.94 268 LEU A C 1
ATOM 2067 O O . LEU A 1 268 ? 9.456 13.130 6.757 1.00 93.94 268 LEU A O 1
#

pLDDT: mean 91.63, std 13.53, range [28.81, 98.69]

Radius of gyration: 21.18 Å; chains: 1; bounding box: 45×45×65 Å

Sequence (268 aa):
MTSVHSSGQEVPREIDIGRSPAWLAGQRRYDEGDWRAAEHHFRTALEDDPGSRASGELALDAANACATAAEVAVELHRLVPPVHRLSARYLHGERPPHVPVLGDLASVLAHGPMPLQAVKDLHRYNPHLDAALADPDWLVIEDDLVTATARCRVFLEMVNDAHTRAAADIWPSPPEITLPPVDHPMSVAKTGDVPQARLFDQLRALRHHRADAHAAAWAAEGPAVREMSADDPVRRRIEAATDREAARPWRPLSVDARAELVTGLRGL

Organism: NCBI:txid1105145